Protein AF-A0A6P2ALC5-F1 (afdb_monomer_lite)

Structure (mmCIF, N/CA/C/O backbone):
data_AF-A0A6P2ALC5-F1
#
_entry.id   AF-A0A6P2ALC5-F1
#
loop_
_atom_site.group_PDB
_atom_site.id
_atom_site.type_symbol
_atom_site.label_atom_id
_atom_site.label_alt_id
_atom_site.label_comp_id
_atom_site.label_asym_id
_atom_site.label_entity_id
_atom_site.label_seq_id
_atom_site.pdbx_PDB_ins_code
_atom_site.Cartn_x
_atom_site.Cartn_y
_atom_site.Cartn_z
_atom_site.occupancy
_atom_site.B_iso_or_equiv
_atom_site.auth_seq_id
_atom_site.auth_comp_id
_atom_site.auth_asym_id
_atom_site.auth_atom_id
_atom_site.pdbx_PDB_model_num
ATOM 1 N N . MET A 1 1 ? 72.696 -1.770 -82.542 1.00 51.19 1 MET A N 1
ATOM 2 C CA . MET A 1 1 ? 72.385 -0.350 -82.810 1.00 51.19 1 MET A CA 1
ATOM 3 C C . MET A 1 1 ? 71.117 -0.004 -82.046 1.00 51.19 1 MET A C 1
ATOM 5 O O . MET A 1 1 ? 70.116 -0.665 -82.300 1.00 51.19 1 MET A O 1
ATOM 9 N N . PRO A 1 2 ? 71.153 0.909 -81.062 1.00 55.00 2 PRO A N 1
ATOM 10 C CA . PRO A 1 2 ? 69.942 1.340 -80.363 1.00 55.00 2 PRO A CA 1
ATOM 11 C C . PRO A 1 2 ? 69.068 2.229 -81.273 1.00 55.00 2 PRO A C 1
ATOM 13 O O . PRO A 1 2 ? 69.624 2.969 -82.090 1.00 55.00 2 PRO A O 1
ATOM 16 N N . PRO A 1 3 ? 67.725 2.159 -81.170 1.00 63.09 3 PRO A N 1
ATOM 17 C CA . PRO A 1 3 ? 66.828 3.007 -81.948 1.00 63.09 3 PRO A CA 1
ATOM 18 C C . PRO A 1 3 ? 66.930 4.468 -81.497 1.00 63.09 3 PRO A C 1
ATOM 20 O O . PRO A 1 3 ? 66.948 4.773 -80.305 1.00 63.09 3 PRO A O 1
ATOM 23 N N . ALA A 1 4 ? 67.012 5.363 -82.481 1.00 60.81 4 ALA A N 1
ATOM 24 C CA . ALA A 1 4 ? 67.095 6.801 -82.289 1.00 60.81 4 ALA A CA 1
ATOM 25 C C . ALA A 1 4 ? 65.851 7.332 -81.560 1.00 60.81 4 ALA A C 1
ATOM 27 O O . ALA A 1 4 ? 64.718 7.101 -81.984 1.00 60.81 4 ALA A O 1
ATOM 28 N N . HIS A 1 5 ? 66.076 8.066 -80.470 1.00 56.81 5 HIS A N 1
ATOM 29 C CA . HIS A 1 5 ? 65.026 8.811 -79.789 1.00 56.81 5 HIS A CA 1
ATOM 30 C C . HIS A 1 5 ? 64.563 9.980 -80.673 1.00 56.81 5 HIS A C 1
ATOM 32 O O . HIS A 1 5 ? 65.412 10.719 -81.182 1.00 56.81 5 HIS A O 1
ATOM 38 N N . PRO A 1 6 ? 63.247 10.189 -80.852 1.00 66.50 6 PRO A N 1
ATOM 39 C CA . PRO A 1 6 ? 62.751 11.378 -81.522 1.00 66.50 6 PRO A CA 1
ATOM 40 C C . PRO A 1 6 ? 63.066 12.614 -80.673 1.00 66.50 6 PRO A C 1
ATOM 42 O O . PRO A 1 6 ? 62.655 12.732 -79.518 1.00 66.50 6 PRO A O 1
ATOM 45 N N . VAL A 1 7 ? 63.812 13.538 -81.275 1.00 64.88 7 VAL A N 1
ATOM 46 C CA . VAL A 1 7 ? 64.032 14.893 -80.774 1.00 64.88 7 VAL A CA 1
ATOM 47 C C . VAL A 1 7 ? 62.696 15.628 -80.865 1.00 64.88 7 VAL A C 1
ATOM 49 O O . VAL A 1 7 ? 62.221 15.924 -81.961 1.00 64.88 7 VAL A O 1
ATOM 52 N N . TYR A 1 8 ? 62.064 15.896 -79.722 1.00 61.31 8 TYR A N 1
ATOM 53 C CA . TYR A 1 8 ? 60.880 16.748 -79.667 1.00 61.31 8 TYR A CA 1
ATOM 54 C C . TYR A 1 8 ? 61.294 18.185 -79.990 1.00 61.31 8 TYR A C 1
ATOM 56 O O . TYR A 1 8 ? 61.941 18.860 -79.189 1.00 61.31 8 TYR A O 1
ATOM 64 N N . ALA A 1 9 ? 60.935 18.631 -81.194 1.00 59.09 9 ALA A N 1
ATOM 65 C CA . ALA A 1 9 ? 61.040 20.018 -81.609 1.00 59.09 9 ALA A CA 1
ATOM 66 C C . ALA A 1 9 ? 60.139 20.873 -80.708 1.00 59.09 9 ALA A C 1
ATOM 68 O O . ALA A 1 9 ? 58.919 20.708 -80.674 1.00 59.09 9 ALA A O 1
ATOM 69 N N . GLY A 1 10 ? 60.772 21.750 -79.934 1.00 59.56 10 GLY A N 1
ATOM 70 C CA . GLY A 1 10 ? 60.088 22.705 -79.083 1.00 59.56 10 GLY A CA 1
ATOM 71 C C . GLY A 1 10 ? 59.274 23.712 -79.892 1.00 59.56 10 GLY A C 1
ATOM 72 O O . GLY A 1 10 ? 59.672 24.129 -80.977 1.00 59.56 10 GLY A O 1
ATOM 73 N N . GLY A 1 11 ? 58.165 24.147 -79.293 1.00 62.03 11 GLY A N 1
ATOM 74 C CA . GLY A 1 11 ? 57.556 25.430 -79.622 1.00 62.03 11 GLY A CA 1
ATOM 75 C C . GLY A 1 11 ? 56.213 25.359 -80.332 1.00 62.03 11 GLY A C 1
ATOM 76 O O . GLY A 1 11 ? 56.083 25.908 -81.415 1.00 62.03 11 GLY A O 1
ATOM 77 N N . MET A 1 12 ? 55.194 24.794 -79.682 1.00 61.59 12 MET A N 1
ATOM 78 C CA . MET A 1 12 ? 53.862 25.409 -79.685 1.00 61.59 12 MET A CA 1
ATOM 79 C C . MET A 1 12 ? 53.227 25.228 -78.299 1.00 61.59 12 MET A C 1
ATOM 81 O O . MET A 1 12 ? 53.226 24.104 -77.792 1.00 61.59 12 MET A O 1
ATOM 85 N N . PRO A 1 13 ? 52.707 26.291 -77.654 1.00 66.75 13 PRO A N 1
ATOM 86 C CA . PRO A 1 13 ? 51.846 26.127 -76.492 1.00 66.75 13 PRO A CA 1
ATOM 87 C C . PRO A 1 13 ? 50.593 25.380 -76.955 1.00 66.75 13 PRO A C 1
ATOM 89 O O . PRO A 1 13 ? 49.749 25.930 -77.661 1.00 66.75 13 PRO A O 1
ATOM 92 N N . GLY A 1 14 ? 50.513 24.093 -76.619 1.00 65.06 14 GLY A N 1
ATOM 93 C CA . GLY A 1 14 ? 49.300 23.314 -76.826 1.00 65.06 14 GLY A CA 1
ATOM 94 C C . GLY A 1 14 ? 48.126 23.975 -76.095 1.00 65.06 14 GLY A C 1
ATOM 95 O O . GLY A 1 14 ? 48.346 24.648 -75.082 1.00 65.06 14 GLY A O 1
ATOM 96 N N . PRO A 1 15 ? 46.888 23.821 -76.593 1.00 67.88 15 PRO A N 1
ATOM 97 C CA . PRO A 1 15 ? 45.712 24.344 -75.913 1.00 67.88 15 PRO A CA 1
ATOM 98 C C . PRO A 1 15 ? 45.728 23.871 -74.458 1.00 67.88 15 PRO A C 1
ATOM 100 O O . PRO A 1 15 ? 45.925 22.687 -74.183 1.00 67.88 15 PRO A O 1
ATOM 103 N N . ILE A 1 16 ? 45.572 24.815 -73.528 1.00 65.69 16 ILE A N 1
ATOM 104 C CA . ILE A 1 16 ? 45.446 24.525 -72.102 1.00 65.69 16 ILE A CA 1
ATOM 105 C C . ILE A 1 16 ? 44.143 23.740 -71.944 1.00 65.69 16 ILE A C 1
ATOM 107 O O . ILE A 1 16 ? 43.064 24.317 -71.827 1.00 65.69 16 ILE A O 1
ATOM 111 N N . TYR A 1 17 ? 44.226 22.413 -71.993 1.00 69.50 17 TYR A N 1
ATOM 112 C CA . TYR A 1 17 ? 43.132 21.559 -71.571 1.00 69.50 17 TYR A CA 1
ATOM 113 C C . TYR A 1 17 ? 43.007 21.761 -70.067 1.00 69.50 17 TYR A C 1
ATOM 115 O O . TYR A 1 17 ? 43.840 21.284 -69.294 1.00 69.50 17 TYR A O 1
ATOM 123 N N . ALA A 1 18 ? 41.999 22.525 -69.649 1.00 70.69 18 ALA A N 1
ATOM 124 C CA . ALA A 1 18 ? 41.601 22.554 -68.256 1.00 70.69 18 ALA A CA 1
ATOM 125 C C . ALA A 1 18 ? 41.270 21.109 -67.865 1.00 70.69 18 ALA A C 1
ATOM 127 O O . ALA A 1 18 ? 40.281 20.541 -68.331 1.00 70.69 18 ALA A O 1
ATOM 128 N N . VAL A 1 19 ? 42.140 20.489 -67.067 1.00 75.31 19 VAL A N 1
ATOM 129 C CA . VAL A 1 19 ? 41.864 19.192 -66.456 1.00 75.31 19 VAL A CA 1
ATOM 130 C C . VAL A 1 19 ? 40.645 19.414 -65.574 1.00 75.31 19 VAL A C 1
ATOM 132 O O . VAL A 1 19 ? 40.732 20.061 -64.531 1.00 75.31 19 VAL A O 1
ATOM 135 N N . ALA A 1 20 ? 39.483 18.957 -66.036 1.00 78.50 20 ALA A N 1
ATOM 136 C CA . ALA A 1 20 ? 38.266 18.991 -65.252 1.00 78.50 20 ALA A CA 1
ATOM 137 C C . ALA A 1 20 ? 38.458 18.021 -64.084 1.00 78.50 20 ALA A C 1
ATOM 139 O O . ALA A 1 20 ? 38.287 16.811 -64.229 1.00 78.50 20 ALA A O 1
ATOM 140 N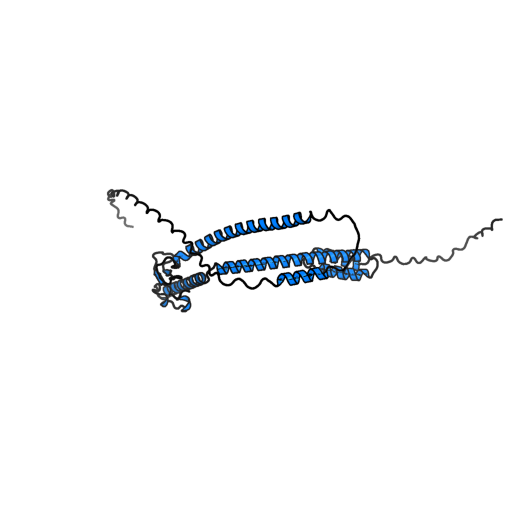 N . TYR A 1 21 ? 38.879 18.544 -62.934 1.00 82.00 21 TYR A N 1
ATOM 141 C CA . TYR A 1 21 ? 38.874 17.765 -61.709 1.00 82.00 21 TYR A CA 1
ATOM 142 C C . TYR A 1 21 ? 37.417 17.399 -61.413 1.00 82.00 21 TYR A C 1
ATOM 144 O O . TYR A 1 21 ? 36.569 18.300 -61.382 1.00 82.00 21 TYR A O 1
ATOM 152 N N . PRO A 1 22 ? 37.089 16.108 -61.224 1.00 82.88 22 PRO A N 1
ATOM 153 C CA . PRO A 1 22 ? 35.763 15.754 -60.756 1.00 82.88 22 PRO A CA 1
ATOM 154 C C . PRO A 1 22 ? 35.525 16.489 -59.430 1.00 82.88 22 PRO A C 1
ATOM 156 O O . PRO A 1 22 ? 36.447 16.564 -58.608 1.00 82.88 22 PRO A O 1
ATOM 159 N N . PRO A 1 23 ? 34.330 17.066 -59.217 1.00 83.56 23 PRO A N 1
ATOM 160 C CA . PRO A 1 23 ? 34.022 17.712 -57.953 1.00 83.56 23 PRO A CA 1
ATOM 161 C C . PRO A 1 23 ? 34.282 16.712 -56.815 1.00 83.56 23 PRO A C 1
ATOM 163 O O . PRO A 1 23 ? 33.953 15.529 -56.966 1.00 83.56 23 PRO A O 1
ATOM 166 N N . PRO A 1 24 ? 34.900 17.140 -55.700 1.00 84.50 24 PRO A N 1
ATOM 167 C CA . PRO A 1 24 ? 35.180 16.247 -54.585 1.00 84.50 24 PRO A CA 1
ATOM 168 C C . PRO A 1 24 ? 33.872 15.589 -54.142 1.00 84.50 24 PRO A C 1
ATOM 170 O O . PRO A 1 24 ? 32.870 16.274 -53.923 1.00 84.50 24 PRO A O 1
ATOM 173 N N . ALA A 1 25 ? 33.862 14.257 -54.057 1.00 80.44 25 ALA A N 1
ATOM 174 C CA . ALA A 1 25 ? 32.687 13.524 -53.607 1.00 80.44 25 ALA A CA 1
ATOM 175 C C . ALA A 1 25 ? 32.256 14.062 -52.235 1.00 80.44 25 ALA A C 1
ATOM 177 O O . ALA A 1 25 ? 33.096 14.241 -51.352 1.00 80.44 25 ALA A O 1
ATOM 178 N N . ALA A 1 26 ? 30.961 14.340 -52.067 1.00 73.81 26 ALA A N 1
ATOM 179 C CA . ALA A 1 26 ? 30.425 14.827 -50.803 1.00 73.81 26 ALA A CA 1
ATOM 180 C C . ALA A 1 26 ? 30.812 13.859 -49.677 1.00 73.81 26 ALA A C 1
ATOM 182 O O . ALA A 1 26 ? 30.475 12.676 -49.702 1.00 73.81 26 ALA A O 1
ATOM 183 N N . THR A 1 27 ? 31.564 14.358 -48.703 1.00 84.06 27 THR A N 1
ATOM 184 C CA . THR A 1 27 ? 32.255 13.519 -47.719 1.00 84.06 27 THR A CA 1
ATOM 185 C C . THR A 1 27 ? 31.378 13.151 -46.513 1.00 84.06 27 THR A C 1
ATOM 187 O O . THR A 1 27 ? 31.795 12.336 -45.696 1.00 84.06 27 THR A O 1
ATOM 190 N N . TRP A 1 28 ? 30.180 13.740 -46.369 1.00 88.19 28 TRP A N 1
ATOM 191 C CA . TRP A 1 28 ? 29.378 13.669 -45.137 1.00 88.19 28 TRP A CA 1
ATOM 192 C C . TRP A 1 28 ? 27.922 13.290 -45.422 1.00 88.19 28 TRP A C 1
ATOM 194 O O . TRP A 1 28 ? 27.252 13.901 -46.252 1.00 88.19 28 TRP A O 1
ATOM 204 N N . ASN A 1 29 ? 27.417 12.299 -44.683 1.00 90.06 29 ASN A N 1
ATOM 205 C CA . ASN A 1 29 ? 26.014 11.890 -44.698 1.00 90.06 29 ASN A CA 1
ATOM 206 C C . ASN A 1 29 ? 25.312 12.474 -43.462 1.00 90.06 29 ASN A C 1
ATOM 208 O O . ASN A 1 29 ? 25.369 11.895 -42.376 1.00 90.06 29 ASN A O 1
ATOM 212 N N . GLY A 1 30 ? 24.665 13.634 -43.619 1.00 93.50 30 GLY A N 1
ATOM 213 C CA . GLY A 1 30 ? 23.995 14.329 -42.511 1.00 93.50 30 GLY A CA 1
ATOM 214 C C . GLY A 1 30 ? 22.922 13.483 -41.815 1.00 93.50 30 GLY A C 1
ATOM 215 O O . GLY A 1 30 ? 22.767 13.569 -40.599 1.00 93.50 30 GLY A O 1
ATOM 216 N N . LEU A 1 31 ? 22.252 12.590 -42.556 1.00 92.81 31 LEU A N 1
ATOM 217 C CA . LEU A 1 31 ? 21.243 11.683 -42.003 1.00 92.81 31 LEU A CA 1
ATOM 218 C C . LEU A 1 31 ? 21.859 10.673 -41.021 1.00 92.81 31 LEU A C 1
ATOM 220 O O . LEU A 1 31 ? 21.266 10.380 -39.987 1.00 92.81 31 LEU A O 1
ATOM 224 N N . ALA A 1 32 ? 23.063 10.175 -41.323 1.00 91.25 32 ALA A N 1
ATOM 225 C CA . ALA A 1 32 ? 23.776 9.233 -40.463 1.00 91.25 32 ALA A CA 1
ATOM 226 C C . ALA A 1 32 ? 24.208 9.880 -39.139 1.00 91.25 32 ALA A C 1
ATOM 228 O O . ALA A 1 32 ? 24.082 9.265 -38.084 1.00 91.25 32 ALA A O 1
ATOM 229 N N . ILE A 1 33 ? 24.677 11.131 -39.187 1.00 93.69 33 ILE A N 1
ATOM 230 C CA . ILE A 1 33 ? 25.064 11.892 -37.989 1.00 93.69 33 ILE A CA 1
ATOM 231 C C . ILE A 1 33 ? 23.830 12.183 -37.131 1.00 93.69 33 ILE A C 1
ATOM 233 O O . ILE A 1 33 ? 23.861 11.980 -35.921 1.00 93.69 33 ILE A O 1
ATOM 237 N N . PHE A 1 34 ? 22.723 12.595 -37.753 1.00 95.19 34 PHE A N 1
ATOM 238 C CA . PHE A 1 34 ? 21.479 12.866 -37.037 1.00 95.19 34 PHE A CA 1
ATOM 239 C C . PHE A 1 34 ? 20.914 11.612 -36.355 1.00 95.19 34 PHE A C 1
ATOM 241 O O . PHE A 1 34 ? 20.579 11.658 -35.172 1.00 95.19 34 PHE A O 1
ATOM 248 N N . GLY A 1 35 ? 20.880 10.476 -37.062 1.00 90.31 35 GLY A N 1
ATOM 249 C CA . GLY A 1 35 ? 20.475 9.187 -36.491 1.00 90.31 35 GLY A CA 1
ATOM 250 C C . GLY A 1 35 ? 21.372 8.745 -35.330 1.00 90.31 35 GLY A C 1
ATOM 251 O O . GLY A 1 35 ? 20.869 8.282 -34.303 1.00 90.31 35 GLY A O 1
ATOM 252 N N . PHE A 1 36 ? 22.685 8.964 -35.440 1.00 93.62 36 PHE A N 1
ATOM 253 C CA . PHE A 1 36 ? 23.637 8.712 -34.358 1.00 93.62 36 PHE A CA 1
ATOM 254 C C . PHE A 1 36 ? 23.372 9.596 -33.127 1.00 93.62 36 PHE A C 1
ATOM 256 O O . PHE A 1 36 ? 23.234 9.072 -32.023 1.00 93.62 36 PHE A O 1
ATOM 263 N N . CYS A 1 37 ? 23.225 10.914 -33.305 1.00 95.00 37 CYS A N 1
ATOM 264 C CA . CYS A 1 37 ? 22.918 11.845 -32.215 1.00 95.00 37 CYS A CA 1
ATOM 265 C C . CYS A 1 37 ? 21.588 11.509 -31.525 1.00 95.00 37 CYS A C 1
ATOM 267 O O . CYS A 1 37 ? 21.527 11.500 -30.298 1.00 95.00 37 CYS A O 1
ATOM 269 N N . LEU A 1 38 ? 20.540 11.184 -32.290 1.00 92.19 38 LEU A N 1
ATOM 270 C CA . LEU A 1 38 ? 19.250 10.752 -31.743 1.00 92.19 38 LEU A CA 1
ATOM 271 C C . LEU A 1 38 ? 19.362 9.454 -30.945 1.00 92.19 38 LEU A C 1
ATOM 273 O O . LEU A 1 38 ? 18.771 9.348 -29.876 1.00 92.19 38 LEU A O 1
ATOM 277 N N . SER A 1 39 ? 20.142 8.488 -31.432 1.00 93.06 39 SER A N 1
ATOM 278 C CA . SER A 1 39 ? 20.373 7.227 -30.716 1.00 93.06 39 SER A CA 1
ATOM 279 C C . SER A 1 39 ? 21.114 7.461 -29.397 1.00 93.06 39 SER A C 1
ATOM 281 O O . SER A 1 39 ? 20.792 6.830 -28.394 1.00 93.06 39 SER A O 1
ATOM 283 N N . LEU A 1 40 ? 22.061 8.406 -29.380 1.00 92.75 40 LEU A N 1
ATOM 284 C CA . LEU A 1 40 ? 22.825 8.779 -28.191 1.00 92.75 40 LEU A CA 1
ATOM 285 C C . LEU A 1 40 ? 21.966 9.525 -27.170 1.00 92.75 40 LEU A C 1
ATOM 287 O O . LEU A 1 40 ? 21.962 9.165 -26.000 1.00 92.75 40 LEU A O 1
ATOM 291 N N . VAL A 1 41 ? 21.186 10.514 -27.605 1.00 93.94 41 VAL A N 1
ATOM 292 C CA . VAL A 1 41 ? 20.238 11.225 -26.734 1.00 93.94 41 VAL A CA 1
ATOM 293 C C . VAL A 1 41 ? 19.165 10.267 -26.211 1.00 93.94 41 VAL A C 1
ATOM 295 O O . VAL A 1 41 ? 18.852 10.266 -25.023 1.00 93.94 41 VAL A O 1
ATOM 298 N N . GLY A 1 42 ? 18.643 9.396 -27.073 1.00 89.44 42 GLY A N 1
ATOM 299 C CA . GLY A 1 42 ? 17.625 8.415 -26.715 1.00 89.44 42 GLY A CA 1
ATOM 300 C C . GLY A 1 42 ? 18.094 7.324 -25.757 1.00 89.44 42 GLY A C 1
ATOM 301 O O . GLY A 1 42 ? 17.253 6.696 -25.125 1.00 89.44 42 GLY A O 1
ATOM 302 N N . LEU A 1 43 ? 19.406 7.117 -25.610 1.00 91.25 43 LEU A N 1
ATOM 303 C CA . LEU A 1 43 ? 19.962 6.233 -24.586 1.00 91.25 43 LEU A CA 1
ATOM 304 C C . LEU A 1 43 ? 19.756 6.805 -23.172 1.00 91.25 43 LEU A C 1
ATOM 306 O O . LEU A 1 43 ? 19.480 6.045 -22.247 1.00 91.25 43 LEU A O 1
ATOM 310 N N . PHE A 1 44 ? 19.849 8.131 -23.015 1.00 92.38 44 PHE A N 1
ATOM 311 C CA . PHE A 1 44 ? 19.760 8.814 -21.718 1.00 92.38 44 PHE A CA 1
ATOM 312 C C . PHE A 1 44 ? 18.348 9.301 -21.359 1.00 92.38 44 PHE A C 1
ATOM 314 O O . PHE A 1 44 ? 18.083 9.575 -20.191 1.00 92.38 44 PHE A O 1
ATOM 321 N N . ILE A 1 45 ? 17.433 9.416 -22.329 1.00 92.06 45 ILE A N 1
ATOM 322 C CA . ILE A 1 45 ? 16.044 9.825 -22.068 1.00 92.06 45 ILE A CA 1
ATOM 323 C C . ILE A 1 45 ? 15.197 8.598 -21.689 1.00 92.06 45 ILE A C 1
ATOM 325 O O . ILE A 1 45 ? 15.163 7.631 -22.455 1.00 92.06 45 ILE A O 1
ATOM 329 N N . PRO A 1 46 ? 14.433 8.646 -20.578 1.00 80.00 46 PRO A N 1
ATOM 330 C CA . PRO A 1 46 ? 13.781 7.477 -19.991 1.00 80.00 46 PRO A CA 1
ATOM 331 C C . PRO A 1 46 ? 12.613 6.859 -20.760 1.00 80.00 46 PRO A C 1
ATOM 333 O O . PRO A 1 46 ? 11.955 5.941 -20.282 1.00 80.00 46 PRO A O 1
ATOM 336 N N . THR A 1 47 ? 12.339 7.346 -21.963 1.00 81.81 47 THR A N 1
ATOM 337 C CA . THR A 1 47 ? 11.208 6.886 -22.761 1.00 81.81 47 THR A CA 1
ATOM 338 C C . THR A 1 47 ? 11.582 5.768 -23.729 1.00 81.81 47 THR A C 1
ATOM 340 O O . THR A 1 47 ? 10.678 5.109 -24.230 1.00 81.81 47 THR A O 1
ATOM 343 N N . GLY A 1 48 ? 12.871 5.550 -24.041 1.00 84.50 48 GLY A N 1
ATOM 344 C CA . GLY A 1 48 ? 13.353 4.544 -25.009 1.00 84.50 48 GLY A CA 1
ATOM 345 C C . GLY A 1 48 ? 12.910 4.766 -26.472 1.00 84.50 48 GLY A C 1
ATOM 346 O O . GLY A 1 48 ? 13.596 4.357 -27.408 1.00 84.50 48 GLY A O 1
ATOM 347 N N . ILE A 1 49 ? 11.808 5.489 -26.694 1.00 92.00 49 ILE A N 1
ATOM 348 C CA . ILE A 1 49 ? 11.203 5.804 -27.994 1.00 92.00 49 ILE A CA 1
ATOM 349 C C . ILE A 1 49 ? 12.179 6.582 -28.882 1.00 92.00 49 ILE A C 1
ATOM 351 O O . ILE A 1 49 ? 12.289 6.314 -30.077 1.00 92.00 49 ILE A O 1
ATOM 355 N N . VAL A 1 50 ? 12.936 7.517 -28.303 1.00 91.75 50 VAL A N 1
ATOM 356 C CA . VAL A 1 50 ? 13.913 8.330 -29.046 1.00 91.75 50 VAL A CA 1
ATOM 357 C C . VAL A 1 50 ? 15.059 7.461 -29.583 1.00 91.75 50 VAL A C 1
ATOM 359 O O . VAL A 1 50 ? 15.517 7.677 -30.705 1.00 91.75 50 VAL A O 1
ATOM 362 N N . SER A 1 51 ? 15.469 6.429 -28.835 1.00 92.62 51 SER A N 1
ATOM 363 C CA . SER A 1 51 ? 16.478 5.456 -29.277 1.00 92.62 51 SER A CA 1
ATOM 364 C C . SER A 1 51 ? 15.977 4.639 -30.473 1.00 92.62 51 SER A C 1
ATOM 366 O O . SER A 1 51 ? 16.703 4.452 -31.448 1.00 92.62 51 SER A O 1
ATOM 368 N N . LEU A 1 52 ? 14.699 4.240 -30.454 1.00 91.56 52 LEU A N 1
ATOM 369 C CA . LEU A 1 52 ? 14.061 3.514 -31.553 1.00 91.56 52 LEU A CA 1
ATOM 370 C C . LEU A 1 52 ? 13.941 4.373 -32.824 1.00 91.56 52 LEU A C 1
ATOM 372 O O . LEU A 1 52 ? 14.217 3.892 -33.922 1.00 91.56 52 LEU A O 1
ATOM 376 N N . LEU A 1 53 ? 13.612 5.662 -32.690 1.00 93.56 53 LEU A N 1
ATOM 377 C CA . LEU A 1 53 ? 13.623 6.607 -33.815 1.00 93.56 53 LEU A CA 1
ATOM 378 C C . LEU A 1 53 ? 15.038 6.815 -34.378 1.00 93.56 53 LEU A C 1
ATOM 380 O O . LEU A 1 53 ? 15.223 6.806 -35.596 1.00 93.56 53 LEU A O 1
ATOM 384 N N . GLY A 1 54 ? 16.042 6.952 -33.506 1.00 91.19 54 GLY A N 1
ATOM 385 C CA . GLY A 1 54 ? 17.451 7.032 -33.899 1.00 91.19 54 GLY A CA 1
ATOM 386 C C . GLY A 1 54 ? 17.926 5.787 -34.656 1.00 91.19 54 GLY A C 1
ATOM 387 O O . GLY A 1 54 ? 18.594 5.914 -35.687 1.00 91.19 54 GLY A O 1
ATOM 388 N N . LEU A 1 55 ? 17.506 4.598 -34.211 1.00 93.38 55 LEU A N 1
ATOM 389 C CA . LEU A 1 55 ? 17.767 3.319 -34.876 1.00 93.38 55 LEU A CA 1
ATOM 390 C C . LEU A 1 55 ? 17.144 3.286 -36.273 1.00 93.38 55 LEU A C 1
ATOM 392 O O . LEU A 1 55 ? 17.845 2.981 -37.237 1.00 93.38 55 LEU A O 1
ATOM 396 N N . LEU A 1 56 ? 15.860 3.638 -36.404 1.00 95.25 56 LEU A N 1
ATOM 397 C CA . LEU A 1 56 ? 15.156 3.647 -37.691 1.00 95.25 56 LEU A CA 1
ATOM 398 C C . LEU A 1 56 ? 15.817 4.602 -38.695 1.00 95.25 56 LEU A C 1
ATOM 400 O O . LEU A 1 56 ? 16.060 4.226 -39.843 1.00 95.25 56 LEU A O 1
ATOM 404 N N . ILE A 1 57 ? 16.171 5.816 -38.263 1.00 93.75 57 ILE A N 1
ATOM 405 C CA . ILE A 1 57 ? 16.845 6.807 -39.118 1.00 93.75 57 ILE A CA 1
ATOM 406 C C . ILE A 1 57 ? 18.241 6.320 -39.521 1.00 93.75 57 ILE A C 1
ATOM 408 O O . ILE A 1 57 ? 18.629 6.444 -40.686 1.00 93.75 57 ILE A O 1
ATOM 412 N N . SER A 1 58 ? 18.985 5.721 -38.589 1.00 92.88 58 SER A N 1
ATOM 413 C CA . SER A 1 58 ? 20.307 5.152 -38.868 1.00 92.88 58 SER A CA 1
ATOM 414 C C . SER A 1 58 ? 20.225 3.974 -39.847 1.00 92.88 58 SER A C 1
ATOM 416 O O . SER A 1 58 ? 21.076 3.856 -40.728 1.00 92.88 58 SER A O 1
ATOM 418 N N . LEU A 1 59 ? 19.166 3.159 -39.770 1.00 94.69 59 LEU A N 1
ATOM 419 C CA . LEU A 1 59 ? 18.902 2.062 -40.705 1.00 94.69 59 LEU A CA 1
ATOM 420 C C . LEU A 1 59 ? 18.677 2.582 -42.133 1.00 94.69 59 LEU A C 1
ATOM 422 O O . LEU A 1 59 ? 19.263 2.062 -43.082 1.00 94.69 59 LEU A O 1
ATOM 426 N N . VAL A 1 60 ? 17.891 3.653 -42.291 1.00 95.25 60 VAL A N 1
ATOM 427 C CA . VAL A 1 60 ? 17.689 4.310 -43.595 1.00 95.25 60 VAL A CA 1
ATOM 428 C C . VAL A 1 60 ? 19.000 4.918 -44.104 1.00 95.25 60 VAL A C 1
ATOM 430 O O . VAL A 1 60 ? 19.311 4.819 -45.294 1.00 95.25 60 VAL A O 1
ATOM 433 N N . ALA A 1 61 ? 19.817 5.494 -43.218 1.00 93.56 61 ALA A N 1
ATOM 434 C CA . ALA A 1 61 ? 21.097 6.097 -43.579 1.00 93.56 61 ALA A CA 1
ATOM 435 C C . ALA A 1 61 ? 22.142 5.087 -44.095 1.00 93.56 61 ALA A C 1
ATOM 437 O O . ALA A 1 61 ? 23.014 5.487 -44.870 1.00 93.56 61 ALA A O 1
ATOM 438 N N . LEU A 1 62 ? 22.032 3.791 -43.762 1.00 93.44 62 LEU A N 1
ATOM 439 C CA . LEU A 1 62 ? 22.919 2.732 -44.282 1.00 93.44 62 LEU A CA 1
ATOM 440 C C . LEU A 1 62 ? 22.859 2.580 -45.808 1.00 93.44 62 LEU A C 1
ATOM 442 O O . LEU A 1 62 ? 23.804 2.069 -46.419 1.00 93.44 62 LEU A O 1
ATOM 446 N N . THR A 1 63 ? 21.781 3.053 -46.435 1.00 94.94 63 THR A N 1
ATOM 447 C CA . THR A 1 63 ? 21.611 3.005 -47.893 1.00 94.94 63 THR A CA 1
ATOM 448 C C . THR A 1 63 ? 22.578 3.925 -48.646 1.00 94.94 63 THR A C 1
ATOM 450 O O . THR A 1 63 ? 22.820 3.698 -49.831 1.00 94.94 63 THR A O 1
ATOM 453 N N . LYS A 1 64 ? 23.183 4.926 -47.982 1.00 90.56 64 LYS A N 1
ATOM 454 C CA . LYS A 1 64 ? 24.067 5.918 -48.616 1.00 90.56 64 LYS A CA 1
ATOM 455 C C . LYS A 1 64 ? 25.489 5.887 -48.029 1.00 90.56 64 LYS A C 1
ATOM 457 O O . LYS A 1 64 ? 25.645 5.942 -46.809 1.00 90.56 64 LYS A O 1
ATOM 462 N N . PRO A 1 65 ? 26.547 5.823 -48.859 1.00 90.19 65 PRO A N 1
ATOM 463 C CA . PRO A 1 65 ? 27.917 6.024 -48.390 1.00 90.19 65 PRO A CA 1
ATOM 464 C C . PRO A 1 65 ? 28.156 7.500 -48.004 1.00 90.19 65 PRO A C 1
ATOM 466 O O . PRO A 1 65 ? 27.562 8.377 -48.632 1.00 90.19 65 PRO A O 1
ATOM 469 N N . PRO A 1 66 ? 29.031 7.804 -47.021 1.00 88.56 66 PRO A N 1
ATOM 470 C CA . PRO A 1 66 ? 29.778 6.892 -46.139 1.00 88.56 66 PRO A CA 1
ATOM 471 C C . PRO A 1 66 ? 28.923 6.283 -45.005 1.00 88.56 66 PRO A C 1
ATOM 473 O O . PRO A 1 66 ? 28.054 6.942 -44.441 1.00 88.56 66 PRO A O 1
ATOM 476 N N . ARG A 1 67 ? 29.197 5.015 -44.645 1.00 91.12 67 ARG A N 1
ATOM 477 C CA . ARG A 1 67 ? 28.337 4.189 -43.761 1.00 91.12 67 ARG A CA 1
ATOM 478 C C . ARG A 1 67 ? 28.704 4.196 -42.271 1.00 91.12 67 ARG A C 1
ATOM 480 O O . ARG A 1 67 ? 27.911 3.725 -41.465 1.00 91.12 67 ARG A O 1
ATOM 487 N N . GLY A 1 68 ? 29.883 4.699 -41.896 1.00 92.50 68 GLY A N 1
ATOM 488 C CA . GLY A 1 68 ? 30.429 4.539 -40.538 1.00 92.50 68 GLY A CA 1
ATOM 489 C C . GLY A 1 68 ? 29.477 5.013 -39.435 1.00 92.50 68 GLY A C 1
ATOM 490 O O . GLY A 1 68 ? 29.079 4.224 -38.583 1.00 92.50 68 GLY A O 1
ATOM 491 N N . PHE A 1 69 ? 29.037 6.273 -39.501 1.00 91.81 69 PHE A N 1
ATOM 492 C CA . PHE A 1 69 ? 28.117 6.844 -38.508 1.00 91.81 69 PHE A CA 1
ATOM 493 C C . PHE A 1 69 ? 26.760 6.131 -38.448 1.00 91.81 69 PHE A C 1
ATOM 495 O O . PHE A 1 69 ? 26.197 5.990 -37.367 1.00 91.81 69 PHE A O 1
ATOM 502 N N . ALA A 1 70 ? 26.261 5.623 -39.579 1.00 92.56 70 ALA A N 1
ATOM 503 C CA . ALA A 1 70 ? 24.999 4.890 -39.619 1.00 92.56 70 ALA A CA 1
ATOM 504 C C . ALA A 1 70 ? 25.106 3.543 -38.880 1.00 92.56 70 ALA A C 1
ATOM 506 O O . ALA A 1 70 ? 24.200 3.180 -38.138 1.00 92.56 70 ALA A O 1
ATOM 507 N N . ILE A 1 71 ? 26.238 2.838 -39.008 1.00 93.88 71 ILE A N 1
ATOM 508 C CA . ILE A 1 71 ? 26.489 1.588 -38.271 1.00 93.88 71 ILE A CA 1
ATOM 509 C C . ILE A 1 71 ? 26.540 1.854 -36.759 1.00 93.88 71 ILE A C 1
ATOM 511 O O . ILE A 1 71 ? 25.890 1.141 -35.997 1.00 93.88 71 ILE A O 1
ATOM 515 N N . PHE A 1 72 ? 27.251 2.899 -36.320 1.00 95.44 72 PHE A N 1
ATOM 516 C CA . PHE A 1 72 ? 27.299 3.268 -34.899 1.00 95.44 72 PHE A CA 1
ATOM 517 C C . PHE A 1 72 ? 25.925 3.657 -34.349 1.00 95.44 72 PHE A C 1
ATOM 519 O O . PHE A 1 72 ? 25.578 3.230 -33.252 1.00 95.44 72 PHE A O 1
ATOM 526 N N . GLY A 1 73 ? 25.131 4.415 -35.113 1.00 91.00 73 GLY A N 1
ATOM 527 C CA . GLY A 1 73 ? 23.759 4.756 -34.735 1.00 91.00 73 GLY A CA 1
ATOM 528 C C . GLY A 1 73 ? 22.878 3.519 -34.546 1.00 91.00 73 GLY A C 1
ATOM 529 O O . GLY A 1 73 ? 22.188 3.413 -33.537 1.00 91.00 73 GLY A O 1
ATOM 530 N N . VAL A 1 74 ? 22.967 2.530 -35.444 1.00 95.88 74 VAL A N 1
ATOM 531 C CA . VAL A 1 74 ? 22.227 1.262 -35.303 1.00 95.88 74 VAL A CA 1
ATOM 532 C C . VAL A 1 74 ? 22.687 0.464 -34.080 1.00 95.88 74 VAL A C 1
ATOM 534 O O . VAL A 1 74 ? 21.842 -0.004 -33.321 1.00 95.88 74 VAL A O 1
ATOM 537 N N . LEU A 1 75 ? 23.999 0.320 -33.854 1.00 96.25 75 LEU A N 1
ATOM 538 C CA . LEU A 1 75 ? 24.528 -0.415 -32.696 1.00 96.25 75 LEU A CA 1
ATOM 539 C C . LEU A 1 75 ? 24.110 0.232 -31.372 1.00 96.25 75 LEU A C 1
ATOM 541 O O . LEU A 1 75 ? 23.667 -0.461 -30.458 1.00 96.25 75 LEU A O 1
ATOM 545 N N . LEU A 1 76 ? 24.224 1.559 -31.284 1.00 93.38 76 LEU A N 1
ATOM 546 C CA . LEU A 1 76 ? 23.865 2.313 -30.089 1.00 93.38 76 LEU A CA 1
ATOM 547 C C . LEU A 1 76 ? 22.351 2.296 -29.846 1.00 93.38 76 LEU A C 1
ATOM 549 O O . LEU A 1 76 ? 21.919 2.114 -28.711 1.00 93.38 76 LEU A O 1
ATOM 553 N N . GLY A 1 77 ? 21.551 2.425 -30.909 1.00 91.81 77 GLY A N 1
ATOM 554 C CA . GLY A 1 77 ? 20.098 2.295 -30.841 1.00 91.81 77 GLY A CA 1
ATOM 555 C C . GLY A 1 77 ? 19.667 0.903 -30.374 1.00 91.81 77 GLY A C 1
ATOM 556 O O . GLY A 1 77 ? 18.834 0.773 -29.481 1.00 91.81 77 GLY A O 1
ATOM 557 N N . LEU A 1 78 ? 20.281 -0.158 -30.907 1.00 94.81 78 LEU A N 1
ATOM 558 C CA . LEU A 1 78 ? 19.969 -1.530 -30.504 1.00 94.81 78 LEU A CA 1
ATOM 559 C C . LEU A 1 78 ? 20.327 -1.768 -29.031 1.00 94.81 78 LEU A C 1
ATOM 561 O O . LEU A 1 78 ? 19.502 -2.277 -28.275 1.00 94.81 78 LEU A O 1
ATOM 565 N N . LEU A 1 79 ? 21.520 -1.344 -28.603 1.00 94.69 79 LEU A N 1
ATOM 566 C CA . LEU A 1 79 ? 21.945 -1.451 -27.208 1.00 94.69 79 LEU A CA 1
ATOM 567 C C . LEU A 1 79 ? 21.011 -0.669 -26.273 1.00 94.69 79 LEU A C 1
ATOM 569 O O . LEU A 1 79 ? 20.618 -1.188 -25.231 1.00 94.69 79 LEU A O 1
ATOM 573 N N . GLY A 1 80 ? 20.615 0.545 -26.665 1.00 90.25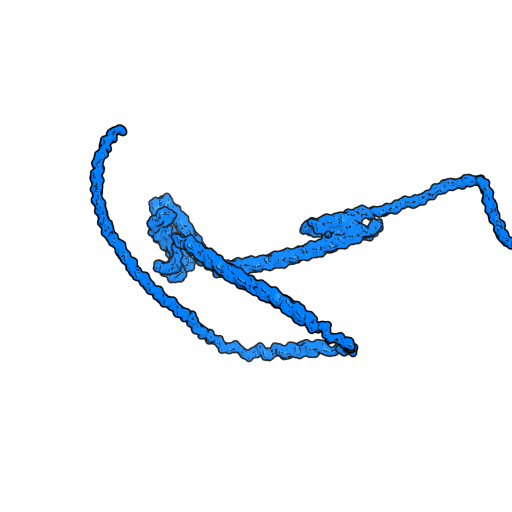 80 GLY A N 1
ATOM 574 C CA . GLY A 1 80 ? 19.690 1.376 -25.898 1.00 90.25 80 GLY A CA 1
ATOM 575 C C . GLY A 1 80 ? 18.302 0.758 -25.765 1.00 90.25 80 GLY A C 1
ATOM 576 O O . GLY A 1 80 ? 17.764 0.708 -24.661 1.00 90.25 80 GLY A O 1
ATOM 577 N N . THR A 1 81 ? 17.743 0.223 -26.853 1.00 90.88 81 THR A N 1
ATOM 578 C CA . THR A 1 81 ? 16.442 -0.468 -26.807 1.00 90.88 81 THR A CA 1
ATOM 579 C C . THR A 1 81 ? 16.481 -1.722 -25.932 1.00 90.88 81 THR A C 1
ATOM 581 O O . THR A 1 81 ? 15.571 -1.917 -25.128 1.00 90.88 81 THR A O 1
ATOM 584 N N . LEU A 1 82 ? 17.544 -2.534 -26.011 1.00 93.88 82 LEU A N 1
ATOM 585 C CA . LEU A 1 82 ? 17.698 -3.730 -25.177 1.00 93.88 82 LEU A CA 1
ATOM 586 C C . LEU A 1 82 ? 17.861 -3.376 -23.692 1.00 93.88 82 LEU A C 1
ATOM 588 O O . LEU A 1 82 ? 17.253 -4.013 -22.834 1.00 93.88 82 LEU A O 1
ATOM 592 N N . PHE A 1 83 ? 18.650 -2.341 -23.395 1.00 93.50 83 PHE A N 1
ATOM 593 C CA . PHE A 1 83 ? 18.848 -1.840 -22.037 1.00 93.50 83 PHE A CA 1
ATOM 594 C C . PHE A 1 83 ? 17.533 -1.350 -21.414 1.00 93.50 83 PHE A C 1
ATOM 596 O O . PHE A 1 83 ? 17.166 -1.790 -20.324 1.00 93.50 83 PHE A O 1
ATOM 603 N N . TRP A 1 84 ? 16.775 -0.512 -22.128 1.00 93.25 84 TRP A N 1
ATOM 604 C CA . TRP A 1 84 ? 15.467 -0.033 -21.666 1.00 93.25 84 TRP A CA 1
ATOM 605 C C . TRP A 1 84 ? 14.448 -1.158 -21.506 1.00 93.25 84 TRP A C 1
ATOM 607 O O . TRP A 1 84 ? 13.689 -1.169 -20.539 1.00 93.25 84 TRP A O 1
ATOM 617 N N . PHE A 1 85 ? 14.456 -2.136 -22.410 1.00 92.00 85 PHE A N 1
ATOM 618 C CA . PHE A 1 85 ? 13.589 -3.304 -22.309 1.00 92.00 85 PHE A CA 1
ATOM 619 C C . PHE A 1 85 ? 13.884 -4.137 -21.052 1.00 92.00 85 PHE A C 1
ATOM 621 O O . PHE A 1 85 ? 12.957 -4.525 -20.341 1.00 92.00 85 PHE A O 1
ATOM 628 N N . ALA A 1 86 ? 15.162 -4.350 -20.722 1.00 94.94 86 ALA A N 1
ATOM 629 C CA . ALA A 1 86 ? 15.561 -5.041 -19.496 1.00 94.94 86 ALA A CA 1
ATOM 630 C C . ALA A 1 86 ? 15.106 -4.291 -18.230 1.00 94.94 86 ALA A C 1
ATOM 632 O O . ALA A 1 86 ? 14.599 -4.917 -17.295 1.00 94.94 86 ALA A O 1
ATOM 633 N N . ILE A 1 87 ? 15.220 -2.957 -18.214 1.00 94.69 87 ILE A N 1
ATOM 634 C CA . ILE A 1 87 ? 14.700 -2.125 -17.118 1.00 94.69 87 ILE A CA 1
ATOM 635 C C . ILE A 1 87 ? 13.181 -2.274 -17.008 1.00 94.69 87 ILE A C 1
ATOM 637 O O . ILE A 1 87 ? 12.678 -2.501 -15.911 1.00 94.69 87 ILE A O 1
ATOM 641 N N . MET A 1 88 ? 12.449 -2.200 -18.123 1.00 94.31 88 MET A N 1
ATOM 642 C CA . MET A 1 88 ? 10.987 -2.324 -18.128 1.00 94.31 88 MET A CA 1
ATOM 643 C C . MET A 1 88 ? 10.515 -3.680 -17.599 1.00 94.31 88 MET A C 1
ATOM 645 O O . MET A 1 88 ? 9.613 -3.723 -16.767 1.00 94.31 88 MET A O 1
ATOM 649 N N . ILE A 1 89 ? 11.151 -4.782 -18.013 1.00 96.00 89 ILE A N 1
ATOM 650 C CA . ILE A 1 89 ? 10.857 -6.115 -17.465 1.00 96.00 89 ILE A CA 1
ATOM 651 C C . ILE A 1 89 ? 11.146 -6.158 -15.964 1.00 96.00 89 ILE A C 1
ATOM 653 O O . ILE A 1 89 ? 10.336 -6.679 -15.203 1.00 96.00 89 ILE A O 1
ATOM 657 N N . THR A 1 90 ? 12.274 -5.596 -15.527 1.00 96.25 90 THR A N 1
ATOM 658 C CA . THR A 1 90 ? 12.643 -5.576 -14.105 1.00 96.25 90 THR A CA 1
ATOM 659 C C . THR A 1 90 ? 11.619 -4.798 -13.279 1.00 96.25 90 THR A C 1
ATOM 661 O O . THR A 1 90 ? 11.158 -5.297 -12.257 1.00 96.25 90 THR A O 1
ATOM 664 N N . LEU A 1 91 ? 11.204 -3.613 -13.737 1.00 95.75 91 LEU A N 1
ATOM 665 C CA . LEU A 1 91 ? 10.169 -2.817 -13.074 1.00 95.75 91 LEU A CA 1
ATOM 666 C C . LEU A 1 91 ? 8.814 -3.528 -13.065 1.00 95.75 91 LEU A C 1
ATOM 668 O O . LEU A 1 91 ? 8.124 -3.483 -12.053 1.00 95.75 91 LEU A O 1
ATOM 672 N N . LEU A 1 92 ? 8.448 -4.214 -14.151 1.00 96.50 92 LEU A N 1
ATOM 673 C CA . LEU A 1 92 ? 7.209 -4.987 -14.224 1.00 96.50 92 LEU A CA 1
ATOM 674 C C . LEU A 1 92 ? 7.209 -6.142 -13.217 1.00 96.50 92 LEU A C 1
ATOM 676 O O . LEU A 1 92 ? 6.251 -6.296 -12.467 1.00 96.50 92 LEU A O 1
ATOM 680 N N . VAL A 1 93 ? 8.283 -6.936 -13.178 1.00 96.88 93 VAL A N 1
ATOM 681 C CA . VAL A 1 93 ? 8.408 -8.077 -12.258 1.00 96.88 93 VAL A CA 1
ATOM 682 C C . VAL A 1 93 ? 8.420 -7.597 -10.808 1.00 96.88 93 VAL A C 1
ATOM 684 O O . VAL A 1 93 ? 7.647 -8.103 -9.998 1.00 96.88 93 VAL A O 1
ATOM 687 N N . THR A 1 94 ? 9.232 -6.590 -10.480 1.00 94.56 94 THR A N 1
ATOM 688 C CA . THR A 1 94 ? 9.277 -6.016 -9.126 1.00 94.56 94 THR A CA 1
ATOM 689 C C . THR A 1 94 ? 7.942 -5.382 -8.742 1.00 94.56 94 THR A C 1
ATOM 691 O O . THR A 1 94 ? 7.476 -5.576 -7.623 1.00 94.56 94 THR A O 1
ATOM 694 N N . GLY A 1 95 ? 7.284 -4.682 -9.669 1.00 95.12 95 GLY A N 1
ATOM 695 C CA . GLY A 1 95 ? 5.958 -4.103 -9.458 1.00 95.12 95 GLY A CA 1
ATOM 696 C C . GLY A 1 95 ? 4.889 -5.165 -9.202 1.00 95.12 95 GLY A C 1
ATOM 697 O O . GLY A 1 95 ? 4.104 -5.022 -8.270 1.00 95.12 95 GLY A O 1
ATOM 698 N N . MET A 1 96 ? 4.890 -6.266 -9.961 1.00 97.25 96 MET A N 1
ATOM 699 C CA . MET A 1 96 ? 3.983 -7.394 -9.727 1.00 97.25 96 MET A CA 1
ATOM 700 C C . MET A 1 96 ? 4.247 -8.078 -8.384 1.00 97.25 96 MET A C 1
ATOM 702 O O . MET A 1 96 ? 3.298 -8.360 -7.659 1.00 97.25 96 MET A O 1
ATOM 706 N N . LEU A 1 97 ? 5.512 -8.321 -8.026 1.00 96.06 97 LEU A N 1
ATOM 707 C CA . LEU A 1 97 ? 5.864 -8.897 -6.724 1.00 96.06 97 LEU A CA 1
ATOM 708 C C . LEU A 1 97 ? 5.433 -7.982 -5.571 1.00 96.06 97 LEU A C 1
ATOM 710 O O . LEU A 1 97 ? 4.864 -8.467 -4.596 1.00 96.06 97 LEU A O 1
ATOM 714 N N . GLY A 1 98 ? 5.632 -6.669 -5.711 1.00 93.44 98 GLY A N 1
ATOM 715 C CA . GLY A 1 98 ? 5.159 -5.673 -4.750 1.00 93.44 98 GLY A CA 1
ATOM 716 C C . GLY A 1 98 ? 3.635 -5.657 -4.623 1.00 93.44 98 GLY A C 1
ATOM 717 O O . GLY A 1 98 ? 3.117 -5.655 -3.510 1.00 93.44 98 GLY A O 1
ATOM 718 N N . ALA A 1 99 ? 2.908 -5.724 -5.741 1.00 94.88 99 ALA A N 1
ATOM 719 C CA . ALA A 1 99 ? 1.448 -5.786 -5.737 1.00 94.88 99 ALA A CA 1
ATOM 720 C C . ALA A 1 99 ? 0.924 -7.069 -5.070 1.00 94.88 99 ALA A C 1
ATOM 722 O O . ALA A 1 99 ? -0.004 -7.005 -4.269 1.00 94.88 99 ALA A O 1
ATOM 723 N N . ILE A 1 100 ? 1.536 -8.226 -5.344 1.00 96.62 100 ILE A N 1
ATOM 724 C CA . ILE A 1 100 ? 1.171 -9.497 -4.700 1.00 96.62 100 ILE A CA 1
ATOM 725 C C . ILE A 1 100 ? 1.438 -9.431 -3.193 1.00 96.62 100 ILE A C 1
ATOM 727 O O . ILE A 1 100 ? 0.567 -9.792 -2.405 1.00 96.62 100 ILE A O 1
ATOM 731 N N . ALA A 1 101 ? 2.611 -8.939 -2.783 1.00 92.69 101 ALA A N 1
ATOM 732 C CA . ALA A 1 101 ? 2.944 -8.775 -1.371 1.00 92.69 101 ALA A CA 1
ATOM 733 C C . ALA A 1 101 ? 1.957 -7.831 -0.664 1.00 92.69 101 ALA A C 1
ATOM 735 O O . ALA A 1 101 ? 1.492 -8.142 0.431 1.00 92.69 101 ALA A O 1
ATOM 736 N N . PHE A 1 102 ? 1.580 -6.727 -1.314 1.00 92.94 102 PHE A N 1
ATOM 737 C CA . PHE A 1 102 ? 0.579 -5.792 -0.805 1.00 92.94 102 PHE A CA 1
ATOM 738 C C . PHE A 1 102 ? -0.800 -6.445 -0.644 1.00 92.94 102 PHE A C 1
ATOM 740 O O . PHE A 1 102 ? -1.434 -6.276 0.393 1.00 92.94 102 PHE A O 1
ATOM 747 N N . LEU A 1 103 ? -1.252 -7.232 -1.626 1.00 95.06 103 LEU A N 1
ATOM 748 C CA . LEU A 1 103 ? -2.528 -7.949 -1.542 1.00 95.06 103 LEU A CA 1
ATOM 749 C C . LEU A 1 103 ? -2.542 -8.978 -0.408 1.00 95.06 103 LEU A C 1
ATOM 751 O O . LEU A 1 103 ? -3.536 -9.079 0.306 1.00 95.06 103 LEU A O 1
ATOM 755 N N . ILE A 1 104 ? -1.443 -9.712 -0.209 1.00 93.50 104 ILE A N 1
ATOM 756 C CA . ILE A 1 104 ? -1.311 -10.652 0.912 1.00 93.50 104 ILE A CA 1
ATOM 757 C C . ILE A 1 104 ? -1.343 -9.894 2.241 1.00 93.50 104 ILE A C 1
ATOM 759 O O . ILE A 1 104 ? -2.079 -10.289 3.138 1.00 93.50 104 ILE A O 1
ATOM 763 N N . ALA A 1 105 ? -0.594 -8.795 2.364 1.00 86.19 105 ALA A N 1
ATOM 764 C CA . ALA A 1 105 ? -0.587 -7.978 3.574 1.00 86.19 105 ALA A CA 1
ATOM 765 C C . ALA A 1 105 ? -1.982 -7.420 3.895 1.00 86.19 105 ALA A C 1
ATOM 767 O O . ALA A 1 105 ? -2.414 -7.491 5.040 1.00 86.19 105 ALA A O 1
ATOM 768 N N . MET A 1 106 ? -2.713 -6.941 2.884 1.00 90.38 106 MET A N 1
ATOM 769 C CA . MET A 1 106 ? -4.106 -6.508 3.023 1.00 90.38 106 MET A CA 1
ATOM 770 C C . MET A 1 106 ? -5.023 -7.650 3.458 1.00 90.38 106 MET A C 1
ATOM 772 O O . MET A 1 106 ? -5.798 -7.475 4.389 1.00 90.38 106 MET A O 1
ATOM 776 N N . ALA A 1 107 ? -4.926 -8.830 2.843 1.00 88.25 107 ALA A N 1
ATOM 777 C CA . ALA A 1 107 ? -5.741 -9.979 3.233 1.00 88.25 107 ALA A CA 1
ATOM 778 C C . ALA A 1 107 ? -5.470 -10.404 4.684 1.00 88.25 107 ALA A C 1
ATOM 780 O O . ALA A 1 107 ? -6.401 -10.650 5.442 1.00 88.25 107 ALA A O 1
ATOM 781 N N . VAL A 1 108 ? -4.197 -10.441 5.087 1.00 85.19 108 VAL A N 1
ATOM 782 C CA . VAL A 1 108 ? -3.793 -10.736 6.465 1.00 85.19 108 VAL A CA 1
ATOM 783 C C . VAL A 1 108 ? -4.341 -9.677 7.421 1.00 85.19 108 VAL A C 1
ATOM 785 O O . VAL A 1 108 ? -4.921 -10.029 8.442 1.00 85.19 108 VAL A O 1
ATOM 788 N N . PHE A 1 109 ? -4.219 -8.397 7.071 1.00 83.56 109 PHE A N 1
ATOM 789 C CA . PHE A 1 109 ? -4.784 -7.298 7.848 1.00 83.56 109 PHE A CA 1
ATOM 790 C C . PHE A 1 109 ? -6.300 -7.449 8.024 1.00 83.56 109 PHE A C 1
ATOM 792 O O . PHE A 1 109 ? -6.780 -7.376 9.146 1.00 83.56 109 PHE A O 1
ATOM 799 N N . PHE A 1 110 ? -7.040 -7.766 6.959 1.00 83.69 110 PHE A N 1
ATOM 800 C CA . PHE A 1 110 ? -8.485 -8.014 7.025 1.00 83.69 110 PHE A CA 1
ATOM 801 C C . PHE A 1 110 ? -8.873 -9.232 7.871 1.00 83.69 110 PHE A C 1
ATOM 803 O O . PHE A 1 110 ? -9.937 -9.230 8.471 1.00 83.69 110 PHE A O 1
ATOM 810 N N . VAL A 1 111 ? -8.041 -10.275 7.929 1.00 80.81 111 VAL A N 1
ATOM 811 C CA . VAL A 1 111 ? -8.297 -11.434 8.804 1.00 80.81 111 VAL A CA 1
ATOM 812 C C . VAL A 1 111 ? -8.075 -11.081 10.278 1.00 80.81 111 VAL A C 1
ATOM 814 O O . VAL A 1 111 ? -8.708 -11.671 11.149 1.00 80.81 111 VAL A O 1
ATOM 817 N N . PHE A 1 112 ? -7.175 -10.139 10.571 1.00 77.56 112 PHE A N 1
ATOM 818 C CA . PHE A 1 112 ? -6.880 -9.719 11.942 1.00 77.56 112 PHE A CA 1
ATOM 819 C C . PHE A 1 112 ? -7.771 -8.586 12.442 1.00 77.56 112 PHE A C 1
ATOM 821 O O . PHE A 1 112 ? -8.058 -8.530 13.635 1.00 77.56 112 PHE A O 1
ATOM 828 N N . VAL A 1 113 ? -8.210 -7.698 11.557 1.00 83.12 113 VAL A N 1
ATOM 829 C CA . VAL A 1 113 ? -9.193 -6.673 11.887 1.00 83.12 113 VAL A CA 1
ATOM 830 C C . VAL A 1 113 ? -10.566 -7.315 11.793 1.00 83.12 113 VAL A C 1
ATOM 832 O O . VAL A 1 113 ? -11.121 -7.452 10.706 1.00 83.12 113 VAL A O 1
ATOM 835 N N . GLN A 1 114 ? -11.088 -7.740 12.940 1.00 81.81 114 GLN A N 1
ATOM 836 C CA . GLN A 1 114 ? -12.451 -8.246 13.057 1.00 81.81 114 GLN A CA 1
ATOM 837 C C . GLN A 1 114 ? -13.420 -7.164 12.543 1.00 81.81 114 GLN A C 1
ATOM 839 O O . GLN A 1 114 ? -13.448 -6.062 13.106 1.00 81.81 114 GLN A O 1
ATOM 844 N N . PRO A 1 115 ? -14.161 -7.403 11.441 1.00 85.75 115 PRO A N 1
ATOM 845 C CA . PRO A 1 115 ? -15.085 -6.411 10.891 1.00 85.75 115 PRO A CA 1
ATOM 846 C C . PRO A 1 115 ? -16.160 -5.998 11.905 1.00 85.75 115 PRO A C 1
ATOM 848 O O . PRO A 1 115 ? -16.671 -4.883 11.832 1.00 85.75 115 PRO A O 1
ATOM 851 N N . GLU A 1 116 ? -16.450 -6.863 12.877 1.00 89.94 116 GLU A N 1
ATOM 852 C CA . GLU A 1 116 ? -17.376 -6.623 13.976 1.00 89.94 116 GLU A CA 1
ATOM 853 C C . GLU A 1 116 ? -16.901 -5.461 14.863 1.00 89.94 116 GLU A C 1
ATOM 855 O O . GLU A 1 116 ? -17.672 -4.546 15.131 1.00 89.94 116 GLU A O 1
ATOM 860 N N . THR A 1 117 ? -15.617 -5.407 15.239 1.00 86.62 117 THR A N 1
ATOM 861 C CA . THR A 1 117 ? -15.078 -4.320 16.082 1.00 86.62 117 THR A CA 1
ATOM 862 C C . THR A 1 117 ? -15.148 -2.960 15.382 1.00 86.62 117 THR A C 1
ATOM 864 O O . THR A 1 117 ? -15.409 -1.934 16.018 1.00 86.62 117 THR A O 1
ATOM 867 N N . LEU A 1 118 ? -14.935 -2.937 14.060 1.00 88.88 118 LEU A N 1
ATOM 868 C CA . LEU A 1 118 ? -15.079 -1.719 13.259 1.00 88.88 118 LEU A CA 1
ATOM 869 C C . LEU A 1 118 ? -16.534 -1.252 13.191 1.00 88.88 118 LEU A C 1
ATOM 871 O O . LEU A 1 118 ? -16.780 -0.053 13.319 1.00 88.88 118 LEU A O 1
ATOM 875 N N . ALA A 1 119 ? -17.478 -2.180 13.006 1.00 92.06 119 ALA A N 1
ATOM 876 C CA . ALA A 1 119 ? -18.903 -1.867 13.021 1.00 92.06 119 ALA A CA 1
ATOM 877 C C . ALA A 1 119 ? -19.312 -1.281 14.379 1.00 92.06 119 ALA A C 1
ATOM 879 O O . ALA A 1 119 ? -19.823 -0.166 14.420 1.00 92.06 119 ALA A O 1
ATOM 880 N N . VAL A 1 120 ? -18.933 -1.940 15.483 1.00 94.69 120 VAL A N 1
ATOM 881 C CA . VAL A 1 120 ? -19.224 -1.463 16.845 1.00 94.69 120 VAL A CA 1
ATOM 882 C C . VAL A 1 120 ? -18.694 -0.056 17.081 1.00 94.69 120 VAL A C 1
ATOM 884 O O . VAL A 1 120 ? -19.423 0.809 17.556 1.00 94.69 120 VAL A O 1
ATOM 887 N N . THR A 1 121 ? -17.434 0.195 16.720 1.00 92.81 121 THR A N 1
ATOM 888 C CA . THR A 1 121 ? -16.809 1.510 16.921 1.00 92.81 121 THR A CA 1
ATOM 889 C C . THR A 1 121 ? -17.512 2.590 16.094 1.00 92.81 121 THR A C 1
ATOM 891 O O . THR A 1 121 ? -17.737 3.699 16.577 1.00 92.81 121 THR A O 1
ATOM 894 N N . SER A 1 122 ? -17.879 2.274 14.849 1.00 94.88 122 SER A N 1
ATOM 895 C CA . SER A 1 122 ? -18.623 3.189 13.979 1.00 94.88 122 SER A CA 1
ATOM 896 C C . SER A 1 122 ? -20.007 3.514 14.547 1.00 94.88 122 SER A C 1
ATOM 898 O O . SER A 1 122 ? -20.412 4.677 14.544 1.00 94.88 122 SER A O 1
ATOM 900 N N . ASP A 1 123 ? -20.725 2.509 15.042 1.00 96.38 123 ASP A N 1
ATOM 901 C CA . ASP A 1 123 ? -22.069 2.671 15.596 1.00 96.38 123 ASP A CA 1
ATOM 902 C C . ASP A 1 123 ? -22.037 3.474 16.899 1.00 96.38 123 ASP A C 1
ATOM 904 O O . ASP A 1 123 ? -22.785 4.440 17.038 1.00 96.38 123 ASP A O 1
ATOM 908 N N . MET A 1 124 ? -21.089 3.185 17.795 1.00 96.25 124 MET A N 1
ATOM 909 C CA . MET A 1 124 ? -20.873 3.968 19.016 1.00 96.25 124 MET A CA 1
ATOM 910 C C . MET A 1 124 ? -20.576 5.443 18.726 1.00 96.25 124 MET A C 1
ATOM 912 O O . MET A 1 124 ? -21.105 6.318 19.407 1.00 96.25 124 MET A O 1
ATOM 916 N N . MET A 1 125 ? -19.783 5.746 17.693 1.00 94.62 125 MET A N 1
ATOM 917 C CA . MET A 1 125 ? -19.528 7.132 17.287 1.00 94.62 125 MET A CA 1
ATOM 918 C C . MET A 1 125 ? -20.793 7.828 16.770 1.00 94.62 125 MET A C 1
ATOM 920 O O . MET A 1 125 ? -21.027 8.992 17.094 1.00 94.62 125 MET A O 1
ATOM 924 N N . ASN A 1 126 ? -21.631 7.130 15.998 1.00 95.88 126 ASN A N 1
ATOM 925 C CA . ASN A 1 126 ? -22.903 7.679 15.526 1.00 95.88 126 ASN A CA 1
ATOM 926 C C . ASN A 1 126 ? -23.880 7.924 16.683 1.00 95.88 126 ASN A C 1
ATOM 928 O O . ASN A 1 126 ? -24.515 8.979 16.728 1.00 95.88 126 ASN A O 1
ATOM 932 N N . ILE A 1 127 ? -23.955 6.993 17.639 1.00 96.88 127 ILE A N 1
ATOM 933 C CA . ILE A 1 127 ? -24.742 7.143 18.867 1.00 96.88 127 ILE A CA 1
ATOM 934 C C . ILE A 1 127 ? -24.242 8.344 19.670 1.00 96.88 127 ILE A C 1
ATOM 936 O O . ILE A 1 127 ? -25.050 9.176 20.063 1.00 96.88 127 ILE A O 1
ATOM 940 N N . LEU A 1 128 ? -22.929 8.500 19.858 1.00 95.50 128 LEU A N 1
ATOM 941 C CA . LEU A 1 128 ? -22.355 9.635 20.587 1.00 95.50 128 LEU A CA 1
ATOM 942 C C . LEU A 1 128 ? -22.731 10.981 19.947 1.00 95.50 128 LEU A C 1
ATOM 944 O O . LEU A 1 128 ? -23.154 11.907 20.641 1.00 95.50 128 LEU A O 1
ATOM 948 N N . ILE A 1 129 ? -22.608 11.085 18.619 1.00 95.75 129 ILE A N 1
ATOM 949 C CA . ILE A 1 129 ? -22.977 12.295 17.870 1.00 95.75 129 ILE A CA 1
ATOM 950 C C . ILE A 1 129 ? -24.476 12.587 18.028 1.00 95.75 129 ILE A C 1
ATOM 952 O O . ILE A 1 129 ? -24.851 13.730 18.301 1.00 95.75 129 ILE A O 1
ATOM 956 N N . ALA A 1 130 ? -25.330 11.568 17.898 1.00 97.50 130 ALA A N 1
ATOM 957 C CA . ALA A 1 130 ? -26.774 11.713 18.053 1.00 97.50 130 ALA A CA 1
ATOM 958 C C . ALA A 1 130 ? -27.176 12.082 19.490 1.00 97.50 130 ALA A C 1
ATOM 960 O O . ALA A 1 130 ? -28.062 12.914 19.679 1.00 97.50 130 ALA A O 1
ATOM 961 N N . SER A 1 131 ? -26.494 11.540 20.501 1.00 96.94 131 SER A N 1
ATOM 962 C CA . SER A 1 131 ? -26.689 11.894 21.911 1.00 96.94 131 SER A CA 1
ATOM 963 C C . SER A 1 131 ? -26.346 13.355 22.189 1.00 96.94 131 SER A C 1
ATOM 965 O O . SER A 1 131 ? -27.124 14.050 22.843 1.00 96.94 131 SER A O 1
ATOM 967 N N . ALA A 1 132 ? -25.240 13.859 21.632 1.00 95.44 132 ALA A N 1
ATOM 968 C CA . ALA A 1 132 ? -24.874 15.272 21.745 1.00 95.44 132 ALA A CA 1
ATOM 969 C C . ALA A 1 132 ? -25.900 16.193 21.053 1.00 95.44 132 ALA A C 1
ATOM 971 O O . ALA A 1 132 ? -26.219 17.282 21.542 1.00 95.44 132 ALA A O 1
ATOM 972 N N . GLU A 1 133 ? -26.457 15.766 19.916 1.00 97.06 133 GLU A N 1
ATOM 973 C CA . GLU A 1 133 ? -27.535 16.500 19.247 1.00 97.06 133 GLU A CA 1
ATOM 974 C C . GLU A 1 133 ? -28.845 16.469 20.050 1.00 97.06 133 GLU A C 1
ATOM 976 O O . GLU A 1 133 ? -29.511 17.503 20.181 1.00 97.06 133 GLU A O 1
ATOM 981 N N . HIS A 1 134 ? -29.189 15.321 20.639 1.00 97.62 134 HIS A N 1
ATOM 982 C CA . HIS A 1 134 ? -30.353 15.164 21.507 1.00 97.62 134 HIS A CA 1
ATOM 983 C C . HIS A 1 134 ? -30.272 16.091 22.725 1.00 97.62 134 HIS A C 1
ATOM 985 O O . HIS A 1 134 ? -31.228 16.817 23.008 1.00 97.62 134 HIS A O 1
ATOM 991 N N . GLU A 1 135 ? -29.121 16.132 23.401 1.00 97.19 135 GLU A N 1
ATOM 992 C CA . GLU A 1 135 ? -28.880 17.028 24.534 1.00 97.19 135 GLU A CA 1
ATOM 993 C C . GLU A 1 135 ? -29.046 18.493 24.132 1.00 97.19 135 GLU A C 1
ATOM 995 O O . GLU A 1 135 ? -29.740 19.258 24.802 1.00 97.19 135 GLU A O 1
ATOM 1000 N N . LYS A 1 136 ? -28.498 18.891 22.982 1.00 97.12 136 LYS A N 1
ATOM 1001 C CA . LYS A 1 136 ? -28.658 20.255 22.471 1.00 97.12 136 LYS A CA 1
ATOM 1002 C C . LYS A 1 136 ? -30.123 20.617 22.189 1.00 97.12 136 LYS A C 1
ATOM 1004 O O . LYS A 1 136 ? -30.498 21.782 22.334 1.00 97.12 136 LYS A O 1
ATOM 1009 N N . LYS A 1 137 ? -30.939 19.653 21.752 1.00 97.81 137 LYS A N 1
ATOM 1010 C CA . LYS A 1 137 ? -32.352 19.852 21.381 1.00 97.81 137 LYS A CA 1
ATOM 1011 C C . LYS A 1 137 ? -33.285 19.852 22.594 1.00 97.81 137 LYS A C 1
ATOM 1013 O O . LYS A 1 137 ? -34.188 20.685 22.650 1.00 97.81 137 LYS A O 1
ATOM 1018 N N . HIS A 1 138 ? -33.073 18.947 23.547 1.00 97.81 138 HIS A N 1
ATOM 1019 C CA . HIS A 1 138 ? -33.979 18.723 24.681 1.00 97.81 138 HIS A CA 1
ATOM 1020 C C . HIS A 1 138 ? -33.440 19.246 26.021 1.00 97.81 138 HIS A C 1
ATOM 1022 O O . HIS A 1 138 ? -34.206 19.394 26.970 1.00 97.81 138 HIS A O 1
ATOM 1028 N N . GLY A 1 139 ? -32.152 19.583 26.097 1.00 97.44 139 GLY A N 1
ATOM 1029 C CA . GLY A 1 139 ? -31.481 20.049 27.312 1.00 97.44 139 GLY A CA 1
ATOM 1030 C C . GLY A 1 139 ? -31.104 18.934 28.290 1.00 97.44 139 GLY A C 1
ATOM 1031 O O . GLY A 1 139 ? -30.658 19.236 29.394 1.00 97.44 139 GLY A O 1
ATOM 1032 N N . THR A 1 140 ? -31.304 17.670 27.914 1.00 97.25 140 THR A N 1
ATOM 1033 C CA . THR A 1 140 ? -30.987 16.490 28.727 1.00 97.25 140 THR A CA 1
ATOM 1034 C C . THR A 1 140 ? -30.390 15.389 27.855 1.00 97.25 140 THR A C 1
ATOM 1036 O O . THR A 1 140 ? -30.772 15.231 26.689 1.00 97.25 140 THR A O 1
ATOM 1039 N N . LEU A 1 141 ? -29.470 14.611 28.427 1.00 97.06 141 LEU A N 1
ATOM 1040 C CA . LEU A 1 141 ? -28.932 13.412 27.787 1.00 97.06 141 LEU A CA 1
ATOM 1041 C C . LEU A 1 141 ? -30.044 12.359 27.590 1.00 97.06 141 LEU A C 1
ATOM 1043 O O . LEU A 1 141 ? -30.991 12.327 28.382 1.00 97.06 141 LEU A O 1
ATOM 1047 N N . PRO A 1 142 ? -29.969 11.541 26.528 1.00 97.75 142 PRO A N 1
ATOM 1048 C CA . PRO A 1 142 ? -30.907 10.440 26.305 1.00 97.75 142 PRO A CA 1
ATOM 1049 C C . PRO A 1 142 ? -30.755 9.359 27.389 1.00 97.75 142 PRO A C 1
ATOM 1051 O O . PRO A 1 142 ? -29.640 9.069 27.824 1.00 97.75 142 PRO A O 1
ATOM 1054 N N . GLU A 1 143 ? -31.865 8.748 27.810 1.00 96.88 143 GLU A N 1
ATOM 1055 C CA . GLU A 1 143 ? -31.846 7.628 28.767 1.00 96.88 143 GLU A CA 1
ATOM 1056 C C . GLU A 1 143 ? -31.633 6.285 28.053 1.00 96.88 143 GLU A C 1
ATOM 1058 O O . GLU A 1 143 ? -31.103 5.338 28.636 1.00 96.88 143 GLU A O 1
ATOM 1063 N N . SER A 1 144 ? -32.019 6.202 26.777 1.00 97.19 144 SER A N 1
ATOM 1064 C CA . SER A 1 144 ? -31.896 5.006 25.951 1.00 97.19 144 SER A CA 1
ATOM 1065 C C . SER A 1 144 ? -31.519 5.333 24.506 1.00 97.19 144 SER A C 1
ATOM 1067 O O . SER A 1 144 ? -31.709 6.444 24.015 1.00 97.19 144 SER A O 1
ATOM 1069 N N . VAL A 1 145 ? -31.001 4.335 23.790 1.00 97.31 145 VAL A N 1
ATOM 1070 C CA . VAL A 1 145 ? -30.677 4.461 22.359 1.00 97.31 145 VAL A CA 1
ATOM 1071 C C . VAL A 1 145 ? -31.939 4.608 21.501 1.00 97.31 145 VAL A C 1
ATOM 1073 O O . VAL A 1 145 ? -31.878 5.187 20.419 1.00 97.31 145 VAL A O 1
ATOM 1076 N N . ASP A 1 146 ? -33.091 4.152 21.999 1.00 97.62 146 ASP A N 1
ATOM 1077 C CA . ASP A 1 146 ? -34.389 4.306 21.334 1.00 97.62 146 ASP A CA 1
ATOM 1078 C C . ASP A 1 146 ? -34.881 5.767 21.330 1.00 97.62 146 ASP A C 1
ATOM 1080 O O . ASP A 1 146 ? -35.685 6.140 20.474 1.00 97.62 146 ASP A O 1
ATOM 1084 N N . ASP A 1 147 ? -34.376 6.608 22.244 1.00 97.44 147 ASP A N 1
ATOM 1085 C CA . ASP A 1 147 ? -34.662 8.051 22.272 1.00 97.44 147 ASP A CA 1
ATOM 1086 C C . ASP A 1 147 ? -33.917 8.812 21.163 1.00 97.44 147 ASP A C 1
ATOM 1088 O O . ASP A 1 147 ? -34.225 9.969 20.857 1.00 97.44 147 ASP A O 1
ATOM 1092 N N . LEU A 1 148 ? -32.927 8.165 20.543 1.00 97.06 148 LEU A N 1
ATOM 1093 C CA . LEU A 1 148 ? -32.169 8.716 19.434 1.00 97.06 148 LEU A CA 1
ATOM 1094 C C . LEU A 1 148 ? -32.892 8.425 18.119 1.00 97.06 148 LEU A C 1
ATOM 1096 O O . LEU A 1 148 ? -33.253 7.288 17.818 1.00 97.06 148 LEU A O 1
ATOM 1100 N N . GLU A 1 149 ? -33.041 9.454 17.283 1.00 96.25 149 GLU A N 1
ATOM 1101 C CA . GLU A 1 149 ? -33.617 9.361 15.932 1.00 96.25 149 GLU A CA 1
ATOM 1102 C C . GLU A 1 149 ? -32.632 8.682 14.940 1.00 96.25 149 GLU A C 1
ATOM 1104 O O . GLU A 1 149 ? -32.342 9.208 13.866 1.00 96.25 149 GLU A O 1
ATOM 1109 N N . LEU A 1 150 ? -32.076 7.523 15.312 1.00 96.69 150 LEU A N 1
ATOM 1110 C CA . LEU A 1 150 ? -31.116 6.738 14.531 1.00 96.69 150 LEU A CA 1
ATOM 1111 C C . LEU A 1 150 ? -31.802 5.635 13.719 1.00 96.69 150 LEU A C 1
ATOM 1113 O O . LEU A 1 150 ? -32.871 5.128 14.063 1.00 96.69 150 LEU A O 1
ATOM 1117 N N . GLU A 1 151 ? -31.155 5.213 12.634 1.00 97.00 151 GLU A N 1
ATOM 1118 C CA . GLU A 1 151 ? -31.570 4.003 11.930 1.00 97.00 151 GLU A CA 1
ATOM 1119 C C . GLU A 1 151 ? -31.336 2.771 12.812 1.00 97.00 151 GLU A C 1
ATOM 1121 O O . GLU A 1 151 ? -30.300 2.649 13.464 1.00 97.00 151 GLU A O 1
ATOM 1126 N N . ARG A 1 152 ? -32.269 1.811 12.777 1.00 95.88 152 ARG A N 1
ATOM 1127 C CA . ARG A 1 152 ? -32.233 0.597 13.613 1.00 95.88 152 ARG A CA 1
ATOM 1128 C C . ARG A 1 152 ? -30.912 -0.178 13.528 1.00 95.88 152 ARG A C 1
ATOM 1130 O O . ARG A 1 152 ? -30.527 -0.821 14.495 1.00 95.88 152 ARG A O 1
ATOM 1137 N N . MET A 1 153 ? -30.226 -0.121 12.386 1.00 95.12 153 MET A N 1
ATOM 1138 C CA . MET A 1 153 ? -28.926 -0.776 12.199 1.00 95.12 153 MET A CA 1
ATOM 1139 C C . MET A 1 153 ? -27.806 -0.202 13.072 1.00 95.12 153 MET A C 1
ATOM 1141 O O . MET A 1 153 ? -26.855 -0.917 13.327 1.00 95.12 153 MET A O 1
ATOM 1145 N N . HIS A 1 154 ? -27.927 1.042 13.539 1.00 96.94 154 HIS A N 1
ATOM 1146 C CA . HIS A 1 154 ? -26.972 1.672 14.455 1.00 96.94 154 HIS A CA 1
ATOM 1147 C C . HIS A 1 154 ? -27.379 1.529 15.924 1.00 96.94 154 HIS A C 1
ATOM 1149 O O . HIS A 1 154 ? -26.647 1.956 16.805 1.00 96.94 154 HIS A O 1
ATOM 1155 N N . GLN A 1 155 ? -28.566 0.981 16.196 1.00 97.62 155 GLN A N 1
ATOM 1156 C CA . GLN A 1 155 ? -29.075 0.793 17.557 1.00 97.62 155 GLN A CA 1
ATOM 1157 C C . GLN A 1 155 ? -28.766 -0.604 18.104 1.00 97.62 155 GLN A C 1
ATOM 1159 O O . GLN A 1 155 ? -28.878 -0.824 19.307 1.00 97.62 155 GLN A O 1
ATOM 1164 N N . ILE A 1 156 ? -28.400 -1.538 17.225 1.00 97.88 156 ILE A N 1
ATOM 1165 C CA . ILE A 1 156 ? -28.144 -2.943 17.528 1.00 97.88 156 ILE A CA 1
ATOM 1166 C C . ILE A 1 156 ? -26.703 -3.243 17.126 1.00 97.88 156 ILE A C 1
ATOM 1168 O O . ILE A 1 156 ? -26.320 -2.955 15.995 1.00 97.88 156 ILE A O 1
ATOM 1172 N N . ASP A 1 157 ? -25.930 -3.821 18.034 1.00 97.38 157 ASP A N 1
ATOM 1173 C CA . ASP A 1 157 ? -24.558 -4.230 17.769 1.00 97.38 157 ASP A CA 1
ATOM 1174 C C . ASP A 1 157 ? -24.484 -5.439 16.805 1.00 97.38 157 ASP A C 1
ATOM 1176 O O . ASP A 1 157 ? -25.503 -6.072 16.490 1.00 97.38 157 ASP A O 1
ATOM 1180 N N . PRO A 1 158 ? -23.289 -5.806 16.302 1.00 96.69 158 PRO A N 1
ATOM 1181 C CA . PRO A 1 158 ? -23.133 -6.936 15.384 1.00 96.69 158 PRO A CA 1
ATOM 1182 C C . PRO A 1 158 ? -23.575 -8.293 15.946 1.00 96.69 158 PRO A C 1
ATOM 1184 O O . PRO A 1 158 ? -23.762 -9.231 15.166 1.00 96.69 158 PRO A O 1
ATOM 1187 N N . TRP A 1 159 ? -23.752 -8.407 17.264 1.00 96.94 159 TRP A N 1
ATOM 1188 C CA . TRP A 1 159 ? -24.187 -9.623 17.951 1.00 96.94 159 TRP A CA 1
ATOM 1189 C C . TRP A 1 159 ? -25.694 -9.641 18.232 1.00 96.94 159 TRP A C 1
ATOM 1191 O O . TRP A 1 159 ? -26.228 -10.636 18.718 1.00 96.94 159 TRP A O 1
ATOM 1201 N N . GLY A 1 160 ? -26.416 -8.600 17.811 1.00 96.94 160 GLY A N 1
ATOM 1202 C CA . GLY A 1 160 ? -27.871 -8.538 17.881 1.00 96.94 160 GLY A CA 1
ATOM 1203 C C . GLY A 1 160 ? -28.405 -7.923 19.172 1.00 96.94 160 GLY A C 1
ATOM 1204 O O . GLY A 1 160 ? -29.622 -7.955 19.381 1.00 96.94 160 GLY A O 1
ATOM 1205 N N . MET A 1 161 ? -27.537 -7.347 20.007 1.00 98.12 161 MET A N 1
ATOM 1206 C CA . MET A 1 161 ? -27.914 -6.714 21.265 1.00 98.12 161 MET A CA 1
ATOM 1207 C C . MET A 1 161 ? -28.022 -5.194 21.106 1.00 98.12 161 MET A C 1
ATOM 1209 O O . MET A 1 161 ? -27.216 -4.581 20.409 1.00 98.12 161 MET A O 1
ATOM 1213 N N . PRO A 1 162 ? -29.033 -4.544 21.708 1.00 98.00 162 PRO A N 1
ATOM 1214 C CA . PRO A 1 162 ? -29.126 -3.092 21.672 1.00 98.00 162 PRO A CA 1
ATOM 1215 C C . PRO A 1 162 ? -28.007 -2.468 22.508 1.00 98.00 162 PRO A C 1
ATOM 1217 O O . PRO A 1 162 ? -27.705 -2.971 23.585 1.00 98.00 162 PRO A O 1
ATOM 1220 N N . TYR A 1 163 ? -27.431 -1.352 22.066 1.00 98.31 163 TYR A N 1
ATOM 1221 C CA . TYR A 1 163 ? -26.430 -0.638 22.866 1.00 98.31 163 TYR A CA 1
ATOM 1222 C C . TYR A 1 163 ? -27.022 -0.119 24.187 1.00 98.31 163 TYR A C 1
ATOM 1224 O O . TYR A 1 163 ? -28.172 0.325 24.242 1.00 98.31 163 TYR A O 1
ATOM 1232 N N . ARG A 1 164 ? -26.221 -0.132 25.259 1.00 98.25 164 ARG A N 1
ATOM 1233 C CA . ARG A 1 164 ? -26.589 0.424 26.570 1.00 98.25 164 ARG A CA 1
ATOM 1234 C C . ARG A 1 164 ? -25.896 1.767 26.782 1.00 98.25 164 ARG A C 1
ATOM 1236 O O . ARG A 1 164 ? -24.687 1.879 26.596 1.00 98.25 164 ARG A O 1
ATOM 1243 N N . LEU A 1 165 ? -26.668 2.765 27.203 1.00 98.00 165 LEU A N 1
ATOM 1244 C CA . LEU A 1 165 ? -26.167 4.076 27.602 1.00 98.00 165 LEU A CA 1
ATOM 1245 C C . LEU A 1 165 ? -25.983 4.110 29.118 1.00 98.00 165 LEU A C 1
ATOM 1247 O O . LEU A 1 165 ? -26.900 3.755 29.859 1.00 98.00 165 LEU A O 1
ATOM 1251 N N . VAL A 1 166 ? -24.807 4.523 29.581 1.00 97.56 166 VAL A N 1
ATOM 1252 C CA . VAL A 1 166 ? -24.501 4.646 31.010 1.00 97.56 166 VAL A CA 1
ATOM 1253 C C . VAL A 1 166 ? -23.937 6.032 31.271 1.00 97.56 166 VAL A C 1
ATOM 1255 O O . VAL A 1 166 ? -22.952 6.431 30.659 1.00 97.56 166 VAL A O 1
ATOM 1258 N N . LEU A 1 167 ? -24.568 6.777 32.177 1.00 96.62 167 LEU A N 1
ATOM 1259 C CA . LEU A 1 167 ? -24.045 8.065 32.622 1.00 96.62 167 LEU A CA 1
ATOM 1260 C C . LEU A 1 167 ? -22.795 7.844 33.471 1.00 96.62 167 LEU A C 1
ATOM 1262 O O . LEU A 1 167 ? -22.772 6.986 34.356 1.00 96.62 167 LEU A O 1
ATOM 1266 N N . THR A 1 168 ? -21.777 8.640 33.203 1.00 96.12 168 THR A N 1
ATOM 1267 C CA . THR A 1 168 ? -20.476 8.590 33.864 1.00 96.12 168 THR A CA 1
ATOM 1268 C C . THR A 1 168 ? -20.214 9.903 34.588 1.00 96.12 168 THR A C 1
ATOM 1270 O O . THR A 1 168 ? -20.683 10.965 34.184 1.00 96.12 168 THR A O 1
ATOM 1273 N N . ASP A 1 169 ? -19.427 9.839 35.662 1.00 94.81 169 ASP A N 1
ATOM 1274 C CA . ASP A 1 169 ? -19.004 11.028 36.413 1.00 94.81 169 ASP A CA 1
ATOM 1275 C C . ASP A 1 169 ? -17.847 11.787 35.725 1.00 94.81 169 ASP A C 1
ATOM 1277 O O . ASP A 1 169 ? -17.359 12.789 36.252 1.00 94.81 169 ASP A O 1
ATOM 1281 N N . ASP A 1 170 ? -17.381 11.303 34.568 1.00 92.31 170 ASP A N 1
ATOM 1282 C CA . ASP A 1 170 ? -16.303 11.924 33.801 1.00 92.31 170 ASP A CA 1
ATOM 1283 C C . ASP A 1 170 ? -16.821 13.185 33.081 1.00 92.31 170 ASP A C 1
ATOM 1285 O O . ASP A 1 170 ? -17.726 13.090 32.247 1.00 92.31 170 ASP A O 1
ATOM 1289 N N . PRO A 1 171 ? -16.271 14.378 33.378 1.00 89.12 171 PRO A N 1
ATOM 1290 C CA . PRO A 1 171 ? -16.714 15.617 32.749 1.00 89.12 171 PRO A CA 1
ATOM 1291 C C . PRO A 1 171 ? -16.396 15.694 31.249 1.00 89.12 171 PRO A C 1
ATOM 1293 O O . PRO A 1 171 ? -17.073 16.441 30.540 1.00 89.12 171 PRO A O 1
ATOM 1296 N N . ASP A 1 172 ? -15.385 14.967 30.767 1.00 87.88 172 ASP A N 1
ATOM 1297 C CA . ASP A 1 172 ? -14.979 14.983 29.359 1.00 87.88 172 ASP A CA 1
ATOM 1298 C C . ASP A 1 172 ? -15.807 13.997 28.516 1.00 87.88 172 ASP A C 1
ATOM 1300 O O . ASP A 1 172 ? -15.985 14.199 27.311 1.00 87.88 172 ASP A O 1
ATOM 1304 N N . LEU A 1 173 ? -16.363 12.961 29.152 1.00 90.31 173 LEU A N 1
ATOM 1305 C CA . LEU A 1 173 ? -17.237 11.976 28.524 1.00 90.31 173 LEU A CA 1
ATOM 1306 C C . LEU A 1 173 ? -18.373 11.599 29.493 1.00 90.31 173 LEU A C 1
ATOM 1308 O O . LEU A 1 173 ? -18.266 10.566 30.147 1.00 90.31 173 LEU A O 1
ATOM 1312 N N . PRO A 1 174 ? -19.461 12.394 29.587 1.00 93.12 174 PRO A N 1
ATOM 1313 C CA . PRO A 1 174 ? -20.544 12.189 30.565 1.00 93.12 174 PRO A CA 1
ATOM 1314 C C . PRO A 1 174 ? -21.480 11.013 30.232 1.00 93.12 174 PRO A C 1
ATOM 1316 O O . PRO A 1 174 ? -22.410 10.711 30.984 1.00 93.12 174 PRO A O 1
ATOM 1319 N N . LEU A 1 175 ? -21.272 10.379 29.076 1.00 96.19 175 LEU A N 1
ATOM 1320 C CA . LEU A 1 175 ? -22.067 9.273 28.564 1.00 96.19 175 LEU A CA 1
ATOM 1321 C C . LEU A 1 175 ? -21.133 8.204 27.995 1.00 96.19 175 LEU A C 1
ATOM 1323 O O . LEU A 1 175 ? -20.456 8.440 26.994 1.00 96.19 175 LEU A O 1
ATOM 1327 N N . ASP A 1 176 ? -21.140 7.022 28.600 1.00 97.06 176 ASP A N 1
ATOM 1328 C CA . ASP A 1 176 ? -20.485 5.833 28.067 1.00 97.06 176 ASP A CA 1
ATOM 1329 C C . ASP A 1 176 ? -21.489 4.980 27.285 1.00 97.06 176 ASP A C 1
ATOM 1331 O O . ASP A 1 176 ? -22.672 4.880 27.633 1.00 97.06 176 ASP A O 1
ATOM 1335 N N . ILE A 1 177 ? -21.008 4.368 26.208 1.00 97.69 177 ILE A N 1
ATOM 1336 C CA . ILE A 1 177 ? -21.805 3.527 25.315 1.00 97.69 177 ILE A CA 1
ATOM 1337 C C . ILE A 1 177 ? -21.213 2.128 25.383 1.00 97.69 177 ILE A C 1
ATOM 1339 O O . ILE A 1 177 ? -20.016 1.952 25.152 1.00 97.69 177 ILE A O 1
ATOM 1343 N N . ILE A 1 178 ? -22.050 1.145 25.707 1.00 97.81 178 ILE A N 1
ATOM 1344 C CA . ILE A 1 178 ? -21.634 -0.234 25.967 1.00 97.81 178 ILE A CA 1
ATOM 1345 C C . ILE A 1 178 ? -22.312 -1.174 24.967 1.00 97.81 178 ILE A C 1
ATOM 1347 O O . ILE A 1 178 ? -23.528 -1.107 24.773 1.00 97.81 178 ILE A O 1
ATOM 1351 N N . SER A 1 179 ? -21.528 -2.055 24.349 1.00 97.81 179 SER A N 1
ATOM 1352 C CA . SER A 1 179 ? -22.007 -3.240 23.625 1.00 97.81 179 SER A CA 1
ATOM 1353 C C . SER A 1 179 ? -21.721 -4.474 24.469 1.00 97.81 179 SER A C 1
ATOM 1355 O O . SER A 1 179 ? -20.635 -4.567 25.035 1.00 97.81 179 SER A O 1
ATOM 1357 N N . ALA A 1 180 ? -22.680 -5.403 24.506 1.00 97.75 180 ALA A N 1
ATOM 1358 C CA . ALA A 1 180 ? -22.584 -6.666 25.242 1.00 97.75 180 ALA A CA 1
ATOM 1359 C C . ALA A 1 180 ? -21.597 -7.664 24.608 1.00 97.75 180 ALA A C 1
ATOM 1361 O O . ALA A 1 180 ? -21.482 -8.790 25.062 1.00 97.75 180 ALA A O 1
ATOM 1362 N N . GLY A 1 181 ? -20.935 -7.290 23.509 1.00 96.06 181 GLY A N 1
ATOM 1363 C CA . GLY A 1 181 ? -19.910 -8.122 22.901 1.00 96.06 181 GLY A CA 1
ATOM 1364 C C . GLY A 1 181 ? -20.418 -9.461 22.341 1.00 96.06 181 GLY A C 1
ATOM 1365 O O . GLY A 1 181 ? -21.621 -9.675 22.144 1.00 96.06 181 GLY A O 1
ATOM 1366 N N . PRO A 1 182 ? -19.480 -10.361 22.000 1.00 96.44 182 PRO A N 1
ATOM 1367 C CA . PRO A 1 182 ? -19.774 -11.682 21.457 1.00 96.44 182 PRO A CA 1
ATOM 1368 C C . PRO A 1 182 ? -20.659 -12.592 22.309 1.00 96.44 182 PRO A C 1
ATOM 1370 O O . PRO A 1 182 ? -21.361 -13.427 21.728 1.00 96.44 182 PRO A O 1
ATOM 1373 N N . ASP A 1 183 ? -20.610 -12.497 23.639 1.00 97.25 183 ASP A N 1
ATOM 1374 C CA . ASP A 1 183 ? -21.402 -13.365 24.516 1.00 97.25 183 ASP A CA 1
ATOM 1375 C C . ASP A 1 183 ? -22.856 -12.893 24.707 1.00 97.25 183 ASP A C 1
ATOM 1377 O O . ASP A 1 183 ? -23.710 -13.687 25.110 1.00 97.25 183 ASP A O 1
ATOM 1381 N N . SER A 1 184 ? -23.166 -11.661 24.278 1.00 97.06 184 SER A N 1
ATOM 1382 C CA . SER A 1 184 ? -24.491 -11.038 24.373 1.00 97.06 184 SER A CA 1
ATOM 1383 C C . SER A 1 184 ? -24.992 -10.846 25.810 1.00 97.06 184 SER A C 1
ATOM 1385 O O . SER A 1 184 ? -26.195 -10.652 26.026 1.00 97.06 184 SER A O 1
ATOM 1387 N N . GLU A 1 185 ? -24.097 -10.876 26.793 1.00 98.06 185 GLU A N 1
ATOM 1388 C CA . GLU A 1 185 ? -24.374 -10.596 28.194 1.00 98.06 185 GLU A CA 1
ATOM 1389 C C . GLU A 1 185 ? -23.670 -9.292 28.584 1.00 98.06 185 GLU A C 1
ATOM 1391 O O . GLU A 1 185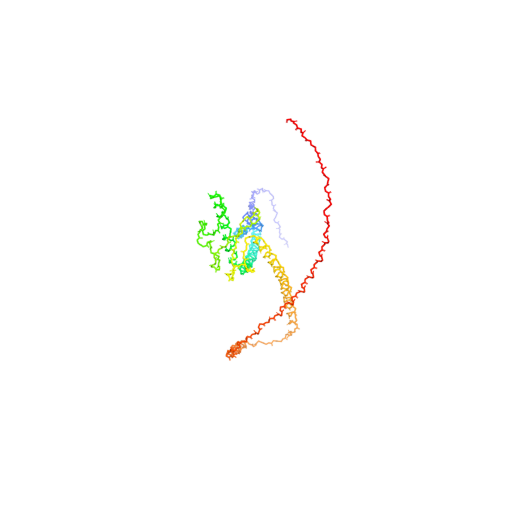 ? -22.523 -9.056 28.253 1.00 98.06 185 GLU A O 1
ATOM 1396 N N . PHE A 1 186 ? -24.380 -8.386 29.255 1.00 97.81 186 PHE A N 1
ATOM 1397 C CA . PHE A 1 186 ? -23.746 -7.159 29.741 1.00 97.81 186 PHE A CA 1
ATOM 1398 C C . PHE A 1 186 ? -23.016 -7.416 31.051 1.00 97.81 186 PHE A C 1
ATOM 1400 O O . PHE A 1 186 ? -23.425 -8.278 31.831 1.00 97.81 186 PHE A O 1
ATOM 1407 N N . ASP A 1 187 ? -22.057 -6.545 31.354 1.00 96.31 187 ASP A N 1
ATOM 1408 C CA . ASP A 1 187 ? -21.284 -6.561 32.593 1.00 96.31 187 ASP A CA 1
ATOM 1409 C C . ASP A 1 187 ? -20.327 -7.771 32.676 1.00 96.31 187 ASP A C 1
ATOM 1411 O O . ASP A 1 187 ? -19.981 -8.239 33.765 1.00 96.31 187 ASP A O 1
ATOM 1415 N N . THR A 1 188 ? -19.878 -8.244 31.511 1.00 96.81 188 THR A N 1
ATOM 1416 C CA . THR A 1 188 ? -18.870 -9.293 31.301 1.00 96.81 188 THR A CA 1
ATOM 1417 C C . THR A 1 188 ? -17.533 -8.695 30.835 1.00 96.81 188 THR A C 1
ATOM 1419 O O . THR A 1 188 ? -17.390 -7.484 30.639 1.00 96.81 188 THR A O 1
ATOM 1422 N N . ASP A 1 189 ? -16.499 -9.532 30.710 1.00 95.25 189 ASP A N 1
ATOM 1423 C CA . ASP A 1 189 ? -15.149 -9.086 30.331 1.00 95.25 189 ASP A CA 1
ATOM 1424 C C . ASP A 1 189 ? -15.026 -8.699 28.842 1.00 95.25 189 ASP A C 1
ATOM 1426 O O . ASP A 1 189 ? -14.077 -8.003 28.470 1.00 95.25 189 ASP A O 1
ATOM 1430 N N . ASP A 1 190 ? -15.943 -9.150 27.980 1.00 93.88 190 ASP A N 1
ATOM 1431 C CA . ASP A 1 190 ? -15.972 -8.854 26.541 1.00 93.88 190 ASP A CA 1
ATOM 1432 C C . ASP A 1 190 ? -16.847 -7.650 26.168 1.00 93.88 190 ASP A C 1
ATOM 1434 O O . ASP A 1 190 ? -16.864 -7.261 24.995 1.00 93.88 190 ASP A O 1
ATOM 1438 N N . ASP A 1 191 ? -17.476 -7.007 27.157 1.00 96.00 191 ASP A N 1
ATOM 1439 C CA . ASP A 1 191 ? -18.130 -5.710 27.008 1.00 96.00 191 ASP A CA 1
ATOM 1440 C C . ASP A 1 191 ? -17.192 -4.706 26.319 1.00 96.00 191 ASP A C 1
ATOM 1442 O O . ASP A 1 191 ? -16.126 -4.330 26.830 1.00 96.00 191 ASP A O 1
ATOM 1446 N N . ILE A 1 192 ? -17.637 -4.169 25.188 1.00 95.00 192 ILE A N 1
ATOM 1447 C CA . ILE A 1 192 ? -16.938 -3.075 24.517 1.00 95.00 192 ILE A CA 1
ATOM 1448 C C . ILE A 1 192 ? -17.530 -1.778 25.048 1.00 95.00 192 ILE A C 1
ATOM 1450 O O . ILE A 1 192 ? -18.736 -1.563 24.948 1.00 95.00 192 ILE A O 1
ATOM 1454 N N . ARG A 1 193 ? -16.686 -0.909 25.610 1.00 96.50 193 ARG A N 1
ATOM 1455 C CA . ARG A 1 193 ? -17.082 0.390 26.177 1.00 96.50 193 ARG A CA 1
ATOM 1456 C C . ARG A 1 193 ? -16.399 1.513 25.424 1.00 96.50 193 ARG A C 1
ATOM 1458 O O . ARG A 1 193 ? -15.187 1.441 25.219 1.00 96.50 193 ARG A O 1
ATOM 1465 N N . LEU A 1 194 ? -17.138 2.559 25.065 1.00 94.62 194 LEU A N 1
ATOM 1466 C CA . LEU A 1 194 ? -16.582 3.720 24.372 1.00 94.62 194 LEU A CA 1
ATOM 1467 C C . LEU A 1 194 ? -15.455 4.377 25.181 1.00 94.62 194 LEU A C 1
ATOM 1469 O O . LEU A 1 194 ? -14.415 4.709 24.617 1.00 94.62 194 LEU A O 1
ATOM 1473 N N . SER A 1 195 ? -15.611 4.475 26.502 1.00 93.00 195 SER A N 1
ATOM 1474 C CA . SER A 1 195 ? -14.574 4.982 27.415 1.00 93.00 195 SER A CA 1
ATOM 1475 C C . SER A 1 195 ? -13.262 4.183 27.360 1.00 93.00 195 SER A C 1
ATOM 1477 O O . SER A 1 195 ? -12.180 4.740 27.540 1.00 93.00 195 SER A O 1
ATOM 1479 N N . ARG A 1 196 ? -13.337 2.879 27.062 1.00 89.00 196 ARG A N 1
ATOM 1480 C CA . ARG A 1 196 ? -12.180 1.977 26.941 1.00 89.00 196 ARG A CA 1
ATOM 1481 C C . ARG A 1 196 ? -11.705 1.785 25.504 1.00 89.00 196 ARG A C 1
ATOM 1483 O O . ARG A 1 196 ? -10.701 1.105 25.297 1.00 89.00 196 ARG A O 1
ATOM 1490 N N . ILE A 1 197 ? -12.374 2.363 24.502 1.00 85.25 197 ILE A N 1
ATOM 1491 C CA . ILE A 1 197 ? -11.992 2.167 23.094 1.00 85.25 197 ILE A CA 1
ATOM 1492 C C . ILE A 1 197 ? -10.562 2.643 22.835 1.00 85.25 197 ILE A C 1
ATOM 1494 O O . ILE A 1 197 ? -9.843 1.989 22.083 1.00 85.25 197 ILE A O 1
ATOM 1498 N N . GLU A 1 198 ? -10.105 3.726 23.469 1.00 80.38 198 GLU A N 1
ATOM 1499 C CA . GLU A 1 198 ? -8.723 4.188 23.296 1.00 80.38 198 GLU A CA 1
ATOM 1500 C C . GLU A 1 198 ? -7.708 3.167 23.835 1.00 80.38 198 GLU A C 1
ATOM 1502 O O . GLU A 1 198 ? -6.713 2.874 23.169 1.00 80.38 198 GLU A O 1
ATOM 1507 N N . GLU A 1 199 ? -7.987 2.561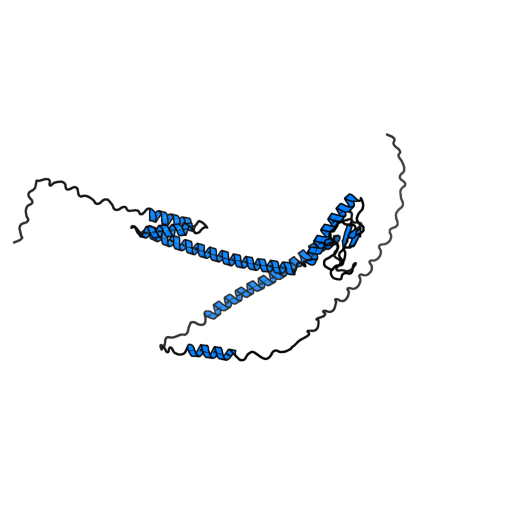 24.993 1.00 82.44 199 GLU A N 1
ATOM 1508 C CA . GLU A 1 199 ? -7.167 1.489 25.563 1.00 82.44 199 GLU A CA 1
ATOM 1509 C C . GLU A 1 199 ? -7.191 0.238 24.674 1.00 82.44 199 GLU A C 1
ATOM 1511 O O . GLU A 1 199 ? -6.138 -0.326 24.371 1.00 82.44 199 GLU A O 1
ATOM 1516 N N . TYR A 1 200 ? -8.367 -0.143 24.169 1.00 75.00 200 TYR A N 1
ATOM 1517 C CA . TYR A 1 200 ? -8.538 -1.298 23.288 1.00 75.00 200 TYR A CA 1
ATOM 1518 C C . TYR A 1 200 ? -7.811 -1.117 21.951 1.00 75.00 200 TYR A C 1
ATOM 1520 O O . TYR A 1 200 ? -7.135 -2.031 21.467 1.00 75.00 200 TYR A O 1
ATOM 1528 N N . LEU A 1 201 ? -7.896 0.078 21.359 1.00 71.56 201 LEU A N 1
ATOM 1529 C CA . LEU A 1 201 ? -7.169 0.437 20.143 1.00 71.56 201 LEU A CA 1
ATOM 1530 C C . LEU A 1 201 ? -5.666 0.433 20.397 1.00 71.56 201 LEU A C 1
ATOM 1532 O O . LEU A 1 201 ? -4.920 -0.156 19.616 1.00 71.56 201 LEU A O 1
ATOM 1536 N N . ARG A 1 202 ? -5.211 1.032 21.501 1.00 76.19 202 ARG A N 1
ATOM 1537 C CA . ARG A 1 202 ? -3.794 1.051 21.873 1.00 76.19 202 ARG A CA 1
ATOM 1538 C C . ARG A 1 202 ? -3.244 -0.360 22.060 1.00 76.19 202 ARG A C 1
ATOM 1540 O O . ARG A 1 202 ? -2.232 -0.688 21.444 1.00 76.19 202 ARG A O 1
ATOM 1547 N N . PHE A 1 203 ? -3.937 -1.205 22.820 1.00 77.31 203 PHE A N 1
ATOM 1548 C CA . PHE A 1 203 ? -3.556 -2.601 23.028 1.00 77.31 203 PHE A CA 1
ATOM 1549 C C . PHE A 1 203 ? -3.554 -3.390 21.712 1.00 77.31 203 PHE A C 1
ATOM 1551 O O . PHE A 1 203 ? -2.629 -4.157 21.446 1.00 77.31 203 PHE A O 1
ATOM 1558 N N . SER A 1 204 ? -4.540 -3.159 20.840 1.00 75.44 204 SER A N 1
ATOM 1559 C CA . SER A 1 204 ? -4.593 -3.776 19.510 1.00 75.44 204 SER A CA 1
ATOM 1560 C C . SER A 1 204 ? -3.406 -3.360 18.636 1.00 75.44 204 SER A C 1
ATOM 1562 O O . SER A 1 204 ? -2.825 -4.203 17.950 1.00 75.44 204 SER A O 1
ATOM 1564 N N . PHE A 1 205 ? -2.995 -2.089 18.682 1.00 75.19 205 PHE A N 1
ATOM 1565 C CA . PHE A 1 205 ? -1.822 -1.602 17.953 1.00 75.19 205 PHE A CA 1
ATOM 1566 C C . PHE A 1 205 ? -0.503 -2.126 18.528 1.00 75.19 205 PHE A C 1
ATOM 1568 O O . PHE A 1 205 ? 0.381 -2.492 17.753 1.00 75.19 205 PHE A O 1
ATOM 1575 N N . GLU A 1 206 ? -0.368 -2.210 19.852 1.00 80.62 206 GLU A N 1
ATOM 1576 C CA . GLU A 1 206 ? 0.807 -2.797 20.509 1.00 80.62 206 GLU A CA 1
ATOM 1577 C C . GLU A 1 206 ? 0.925 -4.292 20.185 1.00 80.62 206 GLU A C 1
ATOM 1579 O O . GLU A 1 206 ? 1.960 -4.738 19.686 1.00 80.62 206 GLU A O 1
ATOM 1584 N N . GLN A 1 207 ? -0.163 -5.056 20.325 1.00 79.38 207 GLN A N 1
ATOM 1585 C CA . GLN A 1 207 ? -0.174 -6.483 20.003 1.00 79.38 207 GLN A CA 1
ATOM 1586 C C . GLN A 1 207 ? 0.069 -6.736 18.505 1.00 79.38 207 GLN A C 1
ATOM 1588 O O . GLN A 1 207 ? 0.728 -7.712 18.128 1.00 79.38 207 GLN A O 1
ATOM 1593 N N . PHE A 1 208 ? -0.426 -5.855 17.631 1.00 75.62 208 PHE A N 1
ATOM 1594 C CA . PHE A 1 208 ? -0.093 -5.878 16.209 1.00 75.62 208 PHE A CA 1
ATOM 1595 C C . PHE A 1 208 ? 1.399 -5.606 15.975 1.00 75.62 208 PHE A C 1
ATOM 1597 O O . PHE A 1 208 ? 2.031 -6.328 15.201 1.00 75.62 208 PHE A O 1
ATOM 1604 N N . GLY A 1 209 ? 1.977 -4.621 16.668 1.00 81.62 209 GLY A N 1
ATOM 1605 C CA . GLY A 1 209 ? 3.406 -4.309 16.639 1.00 81.62 209 GLY A CA 1
ATOM 1606 C C . GLY A 1 209 ? 4.275 -5.510 17.014 1.00 81.62 209 GLY A C 1
ATOM 1607 O O . GLY A 1 209 ? 5.129 -5.913 16.223 1.00 81.62 209 GLY A O 1
ATOM 1608 N N . ASP A 1 210 ? 3.992 -6.153 18.147 1.00 86.31 210 ASP A N 1
ATOM 1609 C CA . ASP A 1 210 ? 4.724 -7.331 18.636 1.00 86.31 210 ASP A CA 1
ATOM 1610 C C . ASP A 1 210 ? 4.630 -8.522 17.669 1.00 86.31 210 ASP A C 1
ATOM 1612 O O . ASP A 1 210 ? 5.604 -9.249 17.412 1.00 86.31 210 ASP A O 1
ATOM 1616 N N . ARG A 1 211 ? 3.445 -8.732 17.080 1.00 78.69 211 ARG A N 1
ATOM 1617 C CA . ARG A 1 211 ? 3.243 -9.767 16.058 1.00 78.69 211 ARG A CA 1
ATOM 1618 C C . ARG A 1 211 ? 3.993 -9.440 14.773 1.00 78.69 211 ARG A C 1
ATOM 1620 O O . ARG A 1 211 ? 4.564 -10.356 14.180 1.00 78.69 211 ARG A O 1
ATOM 1627 N N . MET A 1 212 ? 4.038 -8.175 14.358 1.00 78.25 212 MET A N 1
ATOM 1628 C CA . MET A 1 212 ? 4.806 -7.733 13.192 1.00 78.25 212 MET A CA 1
ATOM 1629 C C . MET A 1 212 ? 6.314 -7.832 13.424 1.00 78.25 212 MET A C 1
ATOM 1631 O O . MET A 1 212 ? 7.030 -8.245 12.514 1.00 78.25 212 MET A O 1
ATOM 1635 N N . GLU A 1 213 ? 6.804 -7.560 14.633 1.00 88.81 213 GLU A N 1
ATOM 1636 C CA . GLU A 1 213 ? 8.203 -7.797 15.000 1.00 88.81 213 GLU A CA 1
ATOM 1637 C C . GLU A 1 213 ? 8.535 -9.297 14.943 1.00 88.81 213 GLU A C 1
ATOM 1639 O O . GLU A 1 213 ? 9.531 -9.710 14.345 1.00 88.81 213 GLU A O 1
ATOM 1644 N N . THR A 1 214 ? 7.661 -10.140 15.502 1.00 86.06 214 THR A N 1
ATOM 1645 C CA . THR A 1 214 ? 7.807 -11.602 15.449 1.00 86.06 214 THR A CA 1
ATOM 1646 C C . THR A 1 214 ? 7.775 -12.119 14.011 1.00 86.06 214 THR A C 1
ATOM 1648 O O . THR A 1 214 ? 8.564 -12.993 13.637 1.00 86.06 214 THR A O 1
ATOM 1651 N N . PHE A 1 215 ? 6.877 -11.583 13.186 1.00 78.81 215 PHE A N 1
ATOM 1652 C CA . PHE A 1 215 ? 6.798 -11.899 11.766 1.00 78.81 215 PHE A CA 1
ATOM 1653 C C . PHE A 1 215 ? 8.064 -11.453 11.024 1.00 78.81 215 PHE A C 1
ATOM 1655 O O . PHE A 1 215 ? 8.617 -12.238 10.255 1.00 78.81 215 PHE A O 1
ATOM 1662 N N . GLY A 1 216 ? 8.579 -10.256 11.319 1.00 84.31 216 GLY A N 1
ATOM 1663 C CA . GLY A 1 216 ? 9.849 -9.746 10.799 1.00 84.31 216 GLY A CA 1
ATOM 1664 C C . GLY A 1 216 ? 11.017 -10.685 11.104 1.00 84.31 216 GLY A C 1
ATOM 1665 O O . GLY A 1 216 ? 11.697 -11.132 10.183 1.00 84.31 216 GLY A O 1
ATOM 1666 N N . LYS A 1 217 ? 11.170 -11.109 12.366 1.00 91.69 217 LYS A N 1
ATOM 1667 C CA . LYS A 1 217 ? 12.192 -12.092 12.779 1.00 91.69 217 LYS A CA 1
ATOM 1668 C C . LYS A 1 217 ? 12.057 -13.426 12.036 1.00 91.69 217 LYS A C 1
ATOM 1670 O O . LYS A 1 217 ? 13.053 -14.032 11.647 1.00 91.69 217 LYS A O 1
ATOM 1675 N N . ARG A 1 218 ? 10.827 -13.907 11.802 1.00 84.12 218 ARG A N 1
ATOM 1676 C CA . ARG A 1 218 ? 10.589 -15.135 11.015 1.00 84.12 218 ARG A CA 1
ATOM 1677 C C . ARG A 1 218 ? 10.959 -14.961 9.541 1.00 84.12 218 ARG A C 1
ATOM 1679 O O . ARG A 1 218 ? 11.464 -15.907 8.936 1.00 84.12 218 ARG A O 1
ATOM 1686 N N . MET A 1 219 ? 10.724 -13.780 8.977 1.00 80.56 219 MET A N 1
ATOM 1687 C CA . MET A 1 219 ? 11.098 -13.456 7.600 1.00 80.56 219 MET A CA 1
ATOM 1688 C C . MET A 1 219 ? 12.618 -13.369 7.421 1.00 80.56 219 MET A C 1
ATOM 1690 O O . MET A 1 219 ? 13.120 -13.903 6.434 1.00 80.56 219 MET A O 1
ATOM 1694 N N . GLU A 1 220 ? 13.357 -12.817 8.388 1.00 86.56 220 GLU A N 1
ATOM 1695 C CA . GLU A 1 220 ? 14.832 -12.809 8.372 1.00 86.56 220 GLU A CA 1
ATOM 1696 C C . GLU A 1 220 ? 15.413 -14.233 8.346 1.00 86.56 220 GLU A C 1
ATOM 1698 O O . GLU A 1 220 ? 16.260 -14.555 7.510 1.00 86.56 220 GLU A O 1
ATOM 1703 N N . VAL A 1 221 ? 14.893 -15.139 9.185 1.00 86.12 221 VAL A N 1
ATOM 1704 C CA . VAL A 1 221 ? 15.302 -16.560 9.179 1.00 86.12 221 VAL A CA 1
ATOM 1705 C C . VAL A 1 221 ? 15.000 -17.220 7.828 1.00 86.12 221 VAL A C 1
ATOM 1707 O O . VAL A 1 221 ? 15.775 -18.046 7.329 1.00 86.12 221 VAL A O 1
ATOM 1710 N N . PHE A 1 222 ? 13.874 -16.862 7.204 1.00 78.56 222 PHE A N 1
ATOM 1711 C CA . PHE A 1 222 ? 13.520 -17.374 5.885 1.00 78.56 222 PHE A CA 1
ATOM 1712 C C . PHE A 1 222 ? 14.498 -16.881 4.810 1.00 78.56 222 PHE A C 1
ATOM 1714 O O . PHE A 1 222 ? 14.946 -17.681 3.978 1.00 78.56 222 PHE A O 1
ATOM 1721 N N . GLU A 1 223 ? 14.891 -15.607 4.865 1.00 81.44 223 GLU A N 1
ATOM 1722 C CA . GLU A 1 223 ? 15.870 -15.008 3.960 1.00 81.44 223 GLU A CA 1
ATOM 1723 C C . GLU A 1 223 ? 17.234 -15.710 4.068 1.00 81.44 223 GLU A C 1
ATOM 1725 O O . GLU A 1 223 ? 17.758 -16.186 3.052 1.00 81.44 223 GLU A O 1
ATOM 1730 N N . GLU A 1 224 ? 17.745 -15.929 5.284 1.00 82.00 224 GLU A N 1
ATOM 1731 C CA . GLU A 1 224 ? 18.994 -16.673 5.507 1.00 82.00 224 GLU A CA 1
ATOM 1732 C C . GLU A 1 224 ? 18.927 -18.112 4.965 1.00 82.00 224 GLU A C 1
ATOM 1734 O O . GLU A 1 224 ? 19.862 -18.599 4.311 1.00 82.00 224 GLU A O 1
ATOM 1739 N N . SER A 1 225 ? 17.793 -18.792 5.165 1.00 77.50 225 SER A N 1
ATOM 1740 C CA . SER A 1 225 ? 17.596 -20.168 4.694 1.00 77.50 225 SER A CA 1
ATOM 1741 C C . SER A 1 225 ? 17.570 -20.277 3.160 1.00 77.50 225 SER A C 1
ATOM 1743 O O . SER A 1 225 ? 18.060 -21.260 2.584 1.00 77.50 225 SER A O 1
ATOM 1745 N N . SER A 1 226 ? 17.041 -19.255 2.479 1.00 74.81 226 SER A N 1
AT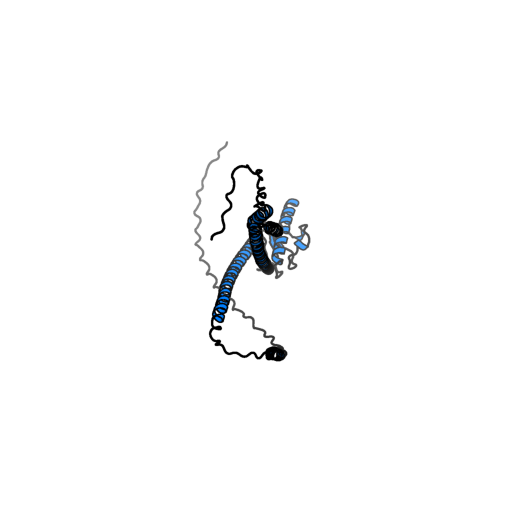OM 1746 C CA . SER A 1 226 ? 16.940 -19.211 1.019 1.00 74.81 226 SER A CA 1
ATOM 1747 C C . SER A 1 226 ? 18.311 -19.001 0.359 1.00 74.81 226 SER A C 1
ATOM 1749 O O . SER A 1 226 ? 18.660 -19.710 -0.593 1.00 74.81 226 SER A O 1
ATOM 1751 N N . ILE A 1 227 ? 19.154 -18.139 0.941 1.00 73.19 227 ILE A N 1
ATOM 1752 C CA . ILE A 1 227 ? 20.535 -17.899 0.494 1.00 73.19 227 ILE A CA 1
ATOM 1753 C C . ILE A 1 227 ? 21.380 -19.176 0.635 1.00 73.19 227 ILE A C 1
ATOM 1755 O O . ILE A 1 227 ? 22.192 -19.500 -0.243 1.00 73.19 227 ILE A O 1
ATOM 1759 N N . PHE A 1 228 ? 21.167 -19.953 1.703 1.00 66.50 228 PHE A N 1
ATOM 1760 C CA . PHE A 1 228 ? 21.918 -21.186 1.944 1.00 66.50 228 PHE A CA 1
ATOM 1761 C C . PHE A 1 228 ? 21.595 -22.293 0.925 1.00 66.50 228 PHE A C 1
ATOM 1763 O O . PHE A 1 228 ? 22.498 -23.005 0.468 1.00 66.50 228 PHE A O 1
ATOM 1770 N N . LYS A 1 229 ? 20.329 -22.415 0.494 1.00 65.81 229 LYS A N 1
ATOM 1771 C CA . LYS A 1 229 ? 19.925 -23.392 -0.537 1.00 65.81 229 LYS A CA 1
ATOM 1772 C C . LYS A 1 229 ? 20.541 -23.088 -1.906 1.00 65.81 229 LYS A C 1
ATOM 1774 O O . LYS A 1 229 ? 21.007 -24.013 -2.575 1.00 65.81 229 LYS A O 1
ATOM 1779 N N . VAL A 1 230 ? 20.635 -21.814 -2.296 1.00 66.31 230 VAL A N 1
ATOM 1780 C CA . VAL A 1 230 ? 21.248 -21.417 -3.579 1.00 66.31 230 VAL A CA 1
ATOM 1781 C C . VAL A 1 230 ? 22.757 -21.689 -3.592 1.00 66.31 230 VAL A C 1
ATOM 1783 O O . VAL A 1 230 ? 23.287 -22.193 -4.586 1.00 66.31 230 VAL A O 1
ATOM 1786 N N . LYS A 1 231 ? 23.466 -21.446 -2.479 1.00 64.25 231 LYS A N 1
ATOM 1787 C CA . LYS A 1 231 ? 24.901 -21.773 -2.379 1.00 64.25 231 LYS A CA 1
ATOM 1788 C C . LYS A 1 231 ? 25.162 -23.279 -2.479 1.00 64.25 231 LYS A C 1
ATOM 1790 O O . LYS A 1 231 ? 26.104 -23.682 -3.161 1.00 64.25 231 LYS A O 1
ATOM 1795 N N . ARG A 1 232 ? 24.314 -24.123 -1.882 1.00 60.38 232 ARG A N 1
ATOM 1796 C CA . ARG A 1 232 ? 24.484 -25.587 -1.930 1.00 60.38 232 ARG A CA 1
ATOM 1797 C C . ARG A 1 232 ? 24.255 -26.164 -3.333 1.00 60.38 232 ARG A C 1
ATOM 1799 O O . ARG A 1 232 ? 25.007 -27.040 -3.752 1.00 60.38 232 ARG A O 1
ATOM 1806 N N . ALA A 1 233 ? 23.300 -25.617 -4.090 1.00 59.22 233 ALA A N 1
ATOM 1807 C CA . ALA A 1 233 ? 23.071 -26.002 -5.487 1.00 59.22 233 ALA A CA 1
ATOM 1808 C C . ALA A 1 233 ? 24.260 -25.652 -6.405 1.00 59.22 233 ALA A C 1
ATOM 1810 O O . ALA A 1 233 ? 24.552 -26.381 -7.352 1.00 59.22 233 ALA A O 1
ATOM 1811 N N . ARG A 1 234 ? 24.996 -24.571 -6.107 1.00 53.94 234 ARG A N 1
ATOM 1812 C CA . ARG A 1 234 ? 26.160 -24.152 -6.905 1.00 53.94 234 ARG A CA 1
ATOM 1813 C C . ARG A 1 234 ? 27.419 -24.980 -6.628 1.00 53.94 234 ARG A C 1
ATOM 1815 O O . ARG A 1 234 ? 28.214 -25.178 -7.540 1.00 53.94 234 ARG A O 1
ATOM 1822 N N . VAL A 1 235 ? 27.587 -25.494 -5.407 1.00 58.53 235 VAL A N 1
ATOM 1823 C CA . VAL A 1 235 ? 28.739 -26.344 -5.044 1.00 58.53 235 VAL A CA 1
ATOM 1824 C C . VAL A 1 235 ? 28.544 -27.795 -5.503 1.00 58.53 235 VAL A C 1
ATOM 1826 O O . VAL A 1 235 ? 29.503 -28.423 -5.941 1.00 58.53 235 VAL A O 1
ATOM 1829 N N . GLY A 1 236 ? 27.310 -28.313 -5.505 1.00 53.75 236 GLY A N 1
ATOM 1830 C CA . GLY A 1 236 ? 27.023 -29.681 -5.964 1.00 53.75 236 GLY A CA 1
ATOM 1831 C C . GLY A 1 236 ? 27.256 -29.923 -7.462 1.00 53.75 236 GLY A C 1
ATOM 1832 O O . GLY A 1 236 ? 27.563 -31.043 -7.853 1.00 53.75 236 GLY A O 1
ATOM 1833 N N . ASN A 1 237 ? 27.172 -28.882 -8.298 1.00 50.34 237 ASN A N 1
ATOM 1834 C CA . ASN A 1 237 ? 27.339 -29.009 -9.752 1.00 50.34 237 ASN A CA 1
ATOM 1835 C C . ASN A 1 237 ? 28.786 -28.826 -10.243 1.00 50.34 237 ASN A C 1
ATOM 1837 O O . ASN A 1 237 ? 29.082 -29.140 -11.393 1.00 50.34 237 ASN A O 1
ATOM 1841 N N . ALA A 1 238 ? 29.701 -28.339 -9.399 1.00 54.88 238 ALA A N 1
ATOM 1842 C CA . ALA A 1 238 ? 31.108 -28.177 -9.777 1.00 54.88 238 ALA A CA 1
ATOM 1843 C C . ALA A 1 238 ? 31.912 -29.489 -9.690 1.00 54.88 238 ALA A C 1
ATOM 1845 O O . ALA A 1 238 ? 32.982 -29.587 -10.281 1.00 54.88 238 ALA A O 1
ATOM 1846 N N . ALA A 1 239 ? 31.398 -30.507 -8.992 1.00 54.34 239 ALA A N 1
ATOM 1847 C CA . ALA A 1 239 ? 32.100 -31.774 -8.775 1.00 54.34 239 ALA A CA 1
ATOM 1848 C C . ALA A 1 239 ? 31.791 -32.869 -9.819 1.00 54.34 239 ALA A C 1
ATOM 1850 O O . ALA A 1 239 ? 32.325 -33.966 -9.705 1.00 54.34 239 ALA A O 1
ATOM 1851 N N . PHE A 1 240 ? 30.951 -32.606 -10.830 1.00 48.84 240 PHE A N 1
ATOM 1852 C CA . PHE A 1 240 ? 30.477 -33.647 -11.761 1.00 48.84 240 PHE A CA 1
ATOM 1853 C C . PHE A 1 240 ? 31.044 -33.565 -13.195 1.00 48.84 240 PHE A C 1
ATOM 1855 O O . PHE A 1 240 ? 30.564 -34.266 -14.078 1.00 48.84 240 PHE A O 1
ATOM 1862 N N . CYS A 1 241 ? 32.070 -32.745 -13.464 1.00 50.88 241 CYS A N 1
ATOM 1863 C CA . CYS A 1 241 ? 32.583 -32.548 -14.836 1.00 50.88 241 CYS A CA 1
ATOM 1864 C C . CYS A 1 241 ? 34.080 -32.834 -15.053 1.00 50.88 241 CYS A C 1
ATOM 1866 O O . CYS A 1 241 ? 34.637 -32.397 -16.058 1.00 50.88 241 CYS A O 1
ATOM 1868 N N . THR A 1 242 ? 34.742 -33.599 -14.185 1.00 52.56 242 THR A N 1
ATOM 1869 C CA . THR A 1 242 ? 36.127 -34.045 -14.430 1.00 52.56 242 THR A CA 1
ATOM 1870 C C . THR A 1 242 ? 36.252 -35.558 -14.325 1.00 52.56 242 THR A C 1
ATOM 1872 O O . THR A 1 242 ? 36.887 -36.051 -13.407 1.00 52.56 242 THR A O 1
ATOM 1875 N N . ASP A 1 243 ? 35.599 -36.281 -15.236 1.00 53.97 243 ASP A N 1
ATOM 1876 C CA . ASP A 1 243 ? 36.094 -37.566 -15.752 1.00 53.97 243 ASP A CA 1
ATOM 1877 C C . ASP A 1 243 ? 35.211 -38.037 -16.915 1.00 53.97 243 ASP A C 1
ATOM 1879 O O . ASP A 1 243 ? 34.234 -38.764 -16.757 1.00 53.97 243 ASP A O 1
ATOM 1883 N N . ALA A 1 244 ? 35.546 -37.592 -18.123 1.00 48.94 244 ALA A N 1
ATOM 1884 C CA . ALA A 1 244 ? 35.075 -38.230 -19.346 1.00 48.94 244 ALA A CA 1
ATOM 1885 C C . ALA A 1 244 ? 36.185 -38.155 -20.391 1.00 48.94 244 ALA A C 1
ATOM 1887 O O . ALA A 1 244 ? 36.199 -37.311 -21.290 1.00 48.94 244 ALA A O 1
ATOM 1888 N N . GLY A 1 245 ? 37.154 -39.053 -20.220 1.00 45.84 245 GLY A N 1
ATOM 1889 C CA . GLY A 1 245 ? 38.073 -39.440 -21.271 1.00 45.84 245 GLY A CA 1
ATOM 1890 C C . GLY A 1 245 ? 37.303 -39.974 -22.477 1.00 45.84 245 GLY A C 1
ATOM 1891 O O . GLY A 1 245 ? 36.501 -40.898 -22.385 1.00 45.84 245 GLY A O 1
ATOM 1892 N N . VAL A 1 246 ? 37.576 -39.331 -23.603 1.00 53.56 246 VAL A N 1
ATOM 1893 C CA . VAL A 1 246 ? 37.406 -39.760 -24.991 1.00 53.56 246 VAL A CA 1
ATOM 1894 C C . VAL A 1 246 ? 37.371 -41.287 -25.173 1.00 53.56 246 VAL A C 1
ATOM 1896 O O . VAL A 1 246 ? 38.398 -41.949 -25.064 1.00 53.56 246 VAL A O 1
ATOM 1899 N N . ALA A 1 247 ? 36.219 -41.821 -25.586 1.00 43.28 247 ALA A N 1
ATOM 1900 C CA . ALA A 1 247 ? 36.139 -42.973 -26.483 1.00 43.28 247 ALA A CA 1
ATOM 1901 C C . ALA A 1 247 ? 34.796 -42.963 -27.227 1.00 43.28 247 ALA A C 1
ATOM 1903 O O . ALA A 1 247 ? 33.724 -42.838 -26.642 1.00 43.28 247 ALA A O 1
ATOM 1904 N N . ALA A 1 248 ? 34.893 -43.038 -28.547 1.00 52.03 248 ALA A N 1
ATOM 1905 C CA . ALA A 1 248 ? 33.806 -42.958 -29.504 1.00 52.03 248 ALA A CA 1
ATOM 1906 C C . ALA A 1 248 ? 32.879 -44.184 -29.473 1.00 52.03 248 ALA A C 1
ATOM 1908 O O . ALA A 1 248 ? 33.365 -45.305 -29.387 1.00 52.03 248 ALA A O 1
ATOM 1909 N N . SER A 1 249 ? 31.572 -43.971 -29.664 1.00 45.53 249 SER A N 1
ATOM 1910 C CA . SER A 1 249 ? 30.727 -44.737 -30.602 1.00 45.53 249 SER A CA 1
ATOM 1911 C C . SER A 1 249 ? 29.288 -44.183 -30.590 1.00 45.53 249 SER A C 1
ATOM 1913 O O . SER A 1 249 ? 28.731 -44.006 -29.505 1.00 45.53 249 SER A O 1
ATOM 1915 N N . PRO A 1 250 ? 28.659 -43.880 -31.743 1.00 54.56 250 PRO A N 1
ATOM 1916 C CA . PRO A 1 250 ? 27.282 -43.414 -31.791 1.00 54.56 250 PRO A CA 1
ATOM 1917 C C . PRO A 1 250 ? 26.336 -44.607 -31.980 1.00 54.56 250 PRO A C 1
ATOM 1919 O O . PRO A 1 250 ? 26.174 -45.087 -33.098 1.00 54.56 250 PRO A O 1
ATOM 1922 N N . ASP A 1 251 ? 25.667 -45.046 -30.914 1.00 48.81 251 ASP A N 1
ATOM 1923 C CA . ASP A 1 251 ? 24.452 -45.857 -31.048 1.00 48.81 251 ASP A CA 1
ATOM 1924 C C . ASP A 1 251 ? 23.243 -45.043 -30.578 1.00 48.81 251 ASP A C 1
ATOM 1926 O O . ASP A 1 251 ? 23.179 -44.538 -29.455 1.00 48.81 251 ASP A O 1
ATOM 1930 N N . ARG A 1 252 ? 22.324 -44.810 -31.513 1.00 55.19 252 ARG A N 1
ATOM 1931 C CA . ARG A 1 252 ? 21.301 -43.758 -31.482 1.00 55.19 252 ARG A CA 1
ATOM 1932 C C . ARG A 1 252 ? 19.906 -44.356 -31.297 1.00 55.19 252 ARG A C 1
ATOM 1934 O O . ARG A 1 252 ? 18.967 -43.936 -31.968 1.00 55.19 252 ARG A O 1
ATOM 1941 N N . THR A 1 253 ? 19.768 -45.352 -30.422 1.00 53.94 253 THR A N 1
ATOM 1942 C CA . THR A 1 253 ? 18.542 -46.170 -30.348 1.00 53.94 253 THR A CA 1
ATOM 1943 C C . THR A 1 253 ? 17.852 -46.250 -28.982 1.00 53.94 253 THR A C 1
ATOM 1945 O O . THR A 1 253 ? 16.751 -46.779 -28.918 1.00 53.94 253 THR A O 1
ATOM 1948 N N . THR A 1 254 ? 18.367 -45.669 -27.894 1.00 58.00 254 THR A N 1
ATOM 1949 C CA . THR A 1 254 ? 17.861 -46.012 -26.539 1.00 58.00 254 THR A CA 1
ATOM 1950 C C . THR A 1 254 ? 17.157 -44.906 -25.748 1.00 58.00 254 THR A C 1
ATOM 1952 O O . THR A 1 254 ? 16.819 -45.107 -24.582 1.00 58.00 254 THR A O 1
ATOM 1955 N N . THR A 1 255 ? 16.860 -43.742 -26.335 1.00 54.47 255 THR A N 1
ATOM 1956 C CA . THR A 1 255 ? 16.146 -42.685 -25.585 1.00 54.47 255 THR A CA 1
ATOM 1957 C C . THR A 1 255 ? 14.634 -42.918 -25.498 1.00 54.47 255 THR A C 1
ATOM 1959 O O . THR A 1 255 ? 14.010 -42.427 -24.564 1.00 54.47 255 THR A O 1
ATOM 1962 N N . ARG A 1 256 ? 14.038 -43.694 -26.416 1.00 56.41 256 ARG A N 1
ATOM 1963 C CA . ARG A 1 256 ? 12.586 -43.953 -26.426 1.00 56.41 256 ARG A CA 1
ATOM 1964 C C . ARG A 1 256 ? 12.157 -44.924 -25.315 1.00 56.41 256 ARG A C 1
ATOM 1966 O O . ARG A 1 256 ? 11.239 -44.603 -24.567 1.00 56.41 256 ARG A O 1
ATOM 1973 N N . ASP A 1 257 ? 12.922 -45.992 -25.091 1.00 58.38 257 ASP A N 1
ATOM 1974 C CA . ASP A 1 257 ? 12.650 -46.986 -24.036 1.00 58.38 257 ASP A CA 1
ATOM 1975 C C . ASP A 1 257 ? 12.732 -46.423 -22.610 1.00 58.38 257 ASP A C 1
ATOM 1977 O O . ASP A 1 257 ? 12.166 -46.987 -21.671 1.00 58.38 257 ASP A O 1
ATOM 1981 N N . ARG A 1 258 ? 13.448 -45.308 -22.409 1.00 58.03 258 ARG A N 1
ATOM 1982 C CA . ARG A 1 258 ? 13.623 -44.723 -21.073 1.00 58.03 258 ARG A CA 1
ATOM 1983 C C . ARG A 1 258 ? 12.414 -43.910 -20.614 1.00 58.03 258 ARG A C 1
ATOM 1985 O O . ARG A 1 258 ? 12.195 -43.807 -19.410 1.00 58.03 258 ARG A O 1
ATOM 1992 N N . TYR A 1 259 ? 11.639 -43.356 -21.547 1.00 61.00 259 TYR A N 1
ATOM 1993 C CA . TYR A 1 259 ? 10.419 -42.616 -21.217 1.00 61.00 259 TYR A CA 1
ATOM 1994 C C . TYR A 1 259 ? 9.214 -43.541 -21.017 1.00 61.00 259 TYR A C 1
ATOM 1996 O O . TYR A 1 259 ? 8.389 -43.253 -20.155 1.00 61.00 259 TYR A O 1
ATOM 2004 N N . GLU A 1 260 ? 9.148 -44.683 -21.709 1.00 60.81 260 GLU A N 1
ATOM 2005 C CA . GLU A 1 260 ? 8.058 -45.654 -21.511 1.00 60.81 260 GLU A CA 1
ATOM 2006 C C . GLU A 1 260 ? 8.134 -46.349 -20.139 1.00 60.81 260 GLU A C 1
ATOM 2008 O O . GLU A 1 260 ? 7.122 -46.440 -19.449 1.00 60.81 260 GLU A O 1
ATOM 2013 N N . ARG A 1 261 ? 9.331 -46.690 -19.633 1.00 59.16 261 ARG A N 1
ATOM 2014 C CA . ARG A 1 261 ? 9.454 -47.295 -18.285 1.00 59.16 261 ARG A CA 1
ATOM 2015 C C . ARG A 1 261 ? 9.148 -46.347 -17.122 1.00 59.16 261 ARG A C 1
ATOM 2017 O O . ARG A 1 261 ? 8.843 -46.808 -16.027 1.00 59.16 261 ARG A O 1
ATOM 2024 N N . LEU A 1 262 ? 9.237 -45.031 -17.326 1.00 57.53 262 LEU A N 1
ATOM 2025 C CA . LEU A 1 262 ? 8.862 -44.049 -16.298 1.00 57.53 262 LEU A CA 1
ATOM 2026 C C . LEU A 1 262 ? 7.353 -43.765 -16.278 1.00 57.53 262 LEU A C 1
ATOM 2028 O O . LEU A 1 262 ? 6.853 -43.288 -15.260 1.00 57.53 262 LEU A O 1
ATOM 2032 N N . ALA A 1 263 ? 6.634 -44.072 -17.361 1.00 58.72 263 ALA A N 1
ATOM 2033 C CA . ALA A 1 263 ? 5.179 -43.962 -17.408 1.00 58.72 263 ALA A CA 1
ATOM 2034 C C . ALA A 1 263 ? 4.488 -45.146 -16.705 1.00 58.72 263 ALA A C 1
ATOM 2036 O O . ALA A 1 263 ? 3.488 -44.937 -16.025 1.00 58.72 263 ALA A O 1
ATOM 2037 N N . GLU A 1 264 ? 5.053 -46.357 -16.776 1.00 56.62 264 GLU A N 1
ATOM 2038 C CA . GLU A 1 264 ? 4.489 -47.537 -16.096 1.00 56.62 264 GLU A CA 1
ATOM 2039 C C . GLU A 1 264 ? 4.723 -47.535 -14.575 1.00 56.62 264 GLU A C 1
ATOM 2041 O O . GLU A 1 264 ? 3.881 -48.004 -13.818 1.00 56.62 264 GLU A O 1
ATOM 2046 N N . ALA A 1 265 ? 5.804 -46.922 -14.082 1.00 55.31 265 ALA A N 1
ATOM 2047 C CA . ALA A 1 265 ? 6.108 -46.888 -12.645 1.00 55.31 265 ALA A CA 1
ATOM 2048 C C . ALA A 1 265 ? 5.227 -45.921 -11.817 1.00 55.31 265 ALA A C 1
ATOM 2050 O O . ALA A 1 265 ? 5.430 -45.790 -10.609 1.00 55.31 265 ALA A O 1
ATOM 2051 N N . LYS A 1 266 ? 4.279 -45.211 -12.444 1.00 51.78 266 LYS A N 1
ATOM 2052 C CA . LYS A 1 266 ? 3.430 -44.203 -11.783 1.00 51.78 266 LYS A CA 1
ATOM 2053 C C . LYS A 1 266 ? 1.960 -44.622 -11.622 1.00 51.78 266 LYS A C 1
ATOM 2055 O O . LYS A 1 266 ? 1.176 -43.805 -11.154 1.00 51.78 266 LYS A O 1
ATOM 2060 N N . GLY A 1 267 ? 1.610 -45.858 -11.995 1.00 49.72 267 GLY A N 1
ATOM 2061 C CA . GLY A 1 267 ? 0.231 -46.370 -11.989 1.00 49.72 267 GLY A CA 1
ATOM 2062 C C . GLY A 1 267 ? -0.274 -47.003 -10.684 1.00 49.72 267 GLY A C 1
ATOM 2063 O O . GLY A 1 267 ? -1.479 -47.122 -10.534 1.00 49.72 267 GLY A O 1
ATOM 2064 N N . ASP A 1 268 ? 0.594 -47.352 -9.727 1.00 53.06 268 ASP A N 1
ATOM 2065 C CA . ASP A 1 268 ? 0.211 -48.170 -8.553 1.00 53.06 268 ASP A CA 1
ATOM 2066 C C . ASP A 1 268 ? 0.223 -47.396 -7.222 1.00 53.06 268 ASP A C 1
ATOM 2068 O O . ASP A 1 268 ? 0.759 -47.860 -6.213 1.00 53.06 268 ASP A O 1
ATOM 2072 N N . ARG A 1 269 ? -0.298 -46.164 -7.188 1.00 52.34 269 ARG A N 1
ATOM 2073 C CA . ARG A 1 269 ? -0.306 -45.388 -5.935 1.00 52.34 269 ARG A CA 1
ATOM 2074 C C . ARG A 1 269 ? -1.582 -44.590 -5.680 1.00 52.34 269 ARG A C 1
ATOM 2076 O O . ARG A 1 269 ? -1.500 -43.479 -5.173 1.00 52.34 269 ARG A O 1
ATOM 2083 N N . ASP A 1 270 ? -2.722 -45.193 -5.987 1.00 53.25 270 ASP A N 1
ATOM 2084 C CA . ASP A 1 270 ? -4.022 -44.841 -5.413 1.00 53.25 270 ASP A CA 1
ATOM 2085 C C . ASP A 1 270 ? -4.615 -46.099 -4.758 1.00 53.25 270 ASP A C 1
ATOM 2087 O O . ASP A 1 270 ? -4.282 -47.210 -5.155 1.00 53.25 270 ASP A O 1
ATOM 2091 N N . ASP A 1 271 ? -5.447 -45.902 -3.736 1.00 53.72 271 ASP A N 1
ATOM 2092 C CA . ASP A 1 271 ? -6.123 -46.910 -2.899 1.00 53.72 271 ASP A CA 1
ATOM 2093 C C . ASP A 1 271 ? -5.349 -47.405 -1.669 1.00 53.72 271 ASP A C 1
ATOM 2095 O O . ASP A 1 271 ? -4.943 -48.561 -1.598 1.00 53.72 271 ASP A O 1
ATOM 2099 N N . SER A 1 272 ? -5.179 -46.537 -0.659 1.00 53.47 272 SER A N 1
ATOM 2100 C CA . SER A 1 272 ? -5.250 -46.890 0.781 1.00 53.47 272 SER A CA 1
ATOM 2101 C C . SER A 1 272 ? -5.006 -45.660 1.669 1.00 53.47 272 SER A C 1
ATOM 2103 O O . SER A 1 272 ? -3.924 -45.501 2.238 1.00 53.47 272 SER A O 1
ATOM 2105 N N . ARG A 1 273 ? -5.999 -44.776 1.821 1.00 44.59 273 ARG A N 1
ATOM 2106 C CA . ARG A 1 273 ? -6.089 -43.940 3.034 1.00 44.59 273 ARG A CA 1
ATOM 2107 C C . ARG A 1 273 ? -7.527 -43.516 3.318 1.00 44.59 273 ARG A C 1
ATOM 2109 O O . ARG A 1 273 ? -7.872 -42.340 3.286 1.00 44.59 273 ARG A O 1
ATOM 2116 N N . GLU A 1 274 ? -8.361 -44.513 3.588 1.00 46.12 274 GLU A N 1
ATOM 2117 C CA . GLU A 1 274 ? -9.552 -44.311 4.406 1.00 46.12 274 GLU A CA 1
ATOM 2118 C C . GLU A 1 274 ? -9.143 -44.117 5.876 1.00 46.12 274 GLU A C 1
ATOM 2120 O O . GLU A 1 274 ? -8.249 -44.794 6.377 1.00 46.12 274 GLU A O 1
ATOM 2125 N N . ALA A 1 275 ? -9.845 -43.185 6.523 1.00 51.34 275 ALA A N 1
ATOM 2126 C CA . ALA A 1 275 ? -10.187 -43.153 7.943 1.00 51.34 275 ALA A CA 1
ATOM 2127 C C . ALA A 1 275 ? -9.056 -43.255 8.987 1.00 51.34 275 ALA A C 1
ATOM 2129 O O . ALA A 1 275 ? -8.803 -44.314 9.544 1.00 51.34 275 ALA A O 1
ATOM 2130 N N . GLU A 1 276 ? -8.530 -42.101 9.405 1.00 44.22 276 GLU A N 1
ATOM 2131 C CA . GLU A 1 276 ? -8.138 -41.895 10.808 1.00 44.22 276 GLU A CA 1
ATOM 2132 C C . GLU A 1 276 ? -8.577 -40.490 11.249 1.00 44.22 276 GLU A C 1
ATOM 2134 O O . GLU A 1 276 ? -7.904 -39.480 11.054 1.00 44.22 276 GLU A O 1
ATOM 2139 N N . SER A 1 277 ? -9.800 -40.450 11.782 1.00 48.22 277 SER A N 1
ATOM 2140 C CA . SER A 1 277 ? -10.352 -39.379 12.607 1.00 48.22 277 SER A CA 1
ATOM 2141 C C . SER A 1 277 ? -9.628 -39.417 13.952 1.00 48.22 277 SER A C 1
ATOM 2143 O O . SER A 1 277 ? -10.146 -39.973 14.919 1.00 48.22 277 SER A O 1
ATOM 2145 N N . ASP A 1 278 ? -8.411 -38.880 13.997 1.00 42.38 278 ASP A N 1
ATOM 2146 C CA . ASP A 1 278 ? -7.629 -38.802 15.226 1.00 42.38 278 ASP A CA 1
ATOM 2147 C C . ASP A 1 278 ? -7.997 -37.520 15.985 1.00 42.38 278 ASP A C 1
ATOM 2149 O O . ASP A 1 278 ? -7.497 -36.418 15.734 1.00 42.38 278 ASP A O 1
ATOM 2153 N N . SER A 1 279 ? -8.965 -37.668 16.888 1.00 48.00 279 SER A N 1
ATOM 2154 C CA . SER A 1 279 ? -9.304 -36.700 17.923 1.00 48.00 279 SER A CA 1
ATOM 2155 C C . SER A 1 279 ? -8.107 -36.535 18.858 1.00 48.00 279 SER A C 1
ATOM 2157 O O . SER A 1 279 ? -7.973 -37.246 19.854 1.00 48.00 279 SER A O 1
ATOM 2159 N N . SER A 1 280 ? -7.228 -35.590 18.532 1.00 44.56 280 SER A N 1
ATOM 2160 C CA . SER A 1 280 ? -6.176 -35.161 19.449 1.00 44.56 280 SER A CA 1
ATOM 2161 C C . SER A 1 280 ? -6.817 -34.554 20.705 1.00 44.56 280 SER A C 1
ATOM 2163 O O . SER A 1 280 ? -7.671 -33.671 20.579 1.00 44.56 280 SER A O 1
ATOM 2165 N N . PRO A 1 281 ? -6.441 -35.003 21.914 1.00 45.44 281 PRO A N 1
ATOM 2166 C CA . PRO A 1 281 ? -6.959 -34.434 23.146 1.00 45.44 281 PRO A CA 1
ATOM 2167 C C . PRO A 1 281 ? -6.514 -32.975 23.248 1.00 45.44 281 PRO A C 1
ATOM 2169 O O . PRO A 1 281 ? -5.344 -32.656 23.020 1.00 45.44 281 PRO A O 1
ATOM 2172 N N . LEU A 1 282 ? -7.463 -32.098 23.593 1.00 44.94 282 LEU A N 1
ATOM 2173 C CA . LEU A 1 282 ? -7.186 -30.734 24.023 1.00 44.94 282 LEU A CA 1
ATOM 2174 C C . LEU A 1 282 ? -6.007 -30.760 25.000 1.00 44.94 282 LEU A C 1
ATOM 2176 O O . LEU A 1 282 ? -6.096 -31.317 26.093 1.00 44.94 282 LEU A O 1
ATOM 2180 N N . ASN A 1 283 ? -4.904 -30.138 24.598 1.00 46.88 283 ASN A N 1
ATOM 2181 C CA . ASN A 1 283 ? -3.802 -29.827 25.487 1.00 46.88 283 ASN A CA 1
ATOM 2182 C C . ASN A 1 283 ? -4.257 -28.675 26.392 1.00 46.88 283 ASN A C 1
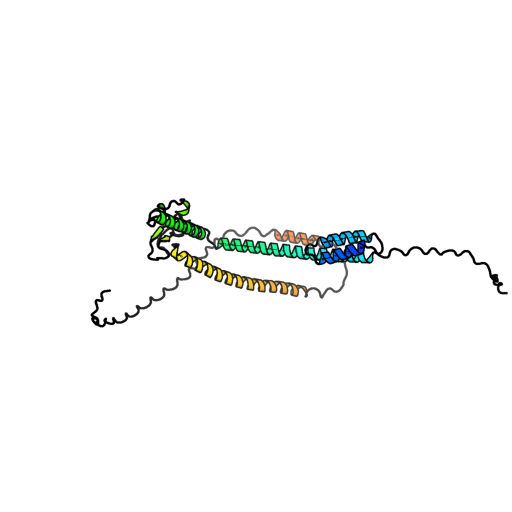ATOM 2184 O O . ASN A 1 283 ? -3.970 -27.507 26.132 1.00 46.88 283 ASN A O 1
ATOM 2188 N N . THR A 1 284 ? -5.040 -28.999 27.420 1.00 47.25 284 THR A N 1
ATOM 2189 C CA . THR A 1 284 ? -5.333 -28.088 28.522 1.00 47.25 284 THR A CA 1
ATOM 2190 C C . THR A 1 284 ? -4.042 -27.896 29.301 1.00 47.25 284 THR A C 1
ATOM 2192 O O . THR A 1 284 ? -3.706 -28.679 30.192 1.00 47.25 284 THR A O 1
ATOM 2195 N N . LYS A 1 285 ? -3.293 -26.853 28.938 1.00 61.38 285 LYS A N 1
ATOM 2196 C CA . LYS A 1 285 ? -2.290 -26.269 29.823 1.00 61.38 285 LYS A CA 1
ATOM 2197 C C . LYS A 1 285 ? -2.995 -26.004 31.167 1.00 61.38 285 LYS A C 1
ATOM 2199 O O . LYS A 1 285 ? -4.038 -25.350 31.143 1.00 61.38 285 LYS A O 1
ATOM 2204 N N . PRO A 1 286 ? -2.502 -26.538 32.299 1.00 59.91 286 PRO A N 1
ATOM 2205 C CA . PRO A 1 286 ? -3.090 -26.264 33.604 1.00 59.91 286 PRO A CA 1
ATOM 2206 C C . PRO A 1 286 ? -3.179 -24.753 33.794 1.00 59.91 286 PRO A C 1
ATOM 2208 O O . PRO A 1 286 ? -2.212 -24.044 33.489 1.00 59.91 286 PRO A O 1
ATOM 2211 N N . ALA A 1 287 ? -4.343 -24.274 34.234 1.00 63.88 287 ALA A N 1
ATOM 2212 C CA . ALA A 1 287 ? -4.512 -22.884 34.620 1.00 63.88 287 ALA A CA 1
ATOM 2213 C C . ALA A 1 287 ? -3.397 -22.513 35.618 1.00 63.88 287 ALA A C 1
ATOM 2215 O O . ALA A 1 287 ? -3.088 -23.335 36.489 1.00 63.88 287 ALA A O 1
ATOM 2216 N N . PRO A 1 288 ? -2.747 -21.346 35.463 1.00 69.94 288 PRO A N 1
ATOM 2217 C CA . PRO A 1 288 ? -1.787 -20.878 36.448 1.00 69.94 288 PRO A CA 1
ATOM 2218 C C . PRO A 1 288 ? -2.472 -20.848 37.816 1.00 69.94 288 PRO A C 1
ATOM 2220 O O . PRO A 1 288 ? -3.595 -20.365 37.953 1.00 69.94 288 PRO A O 1
ATOM 2223 N N . GLU A 1 289 ? -1.805 -21.457 38.790 1.00 74.19 289 GLU A N 1
ATOM 2224 C CA . GLU A 1 289 ? -2.212 -21.476 40.189 1.00 74.19 289 GLU A CA 1
ATOM 2225 C C . GLU A 1 289 ? -2.442 -20.021 40.639 1.00 74.19 289 GLU A C 1
ATOM 2227 O O . GLU A 1 289 ? -1.600 -19.173 40.324 1.00 74.19 289 GLU A O 1
ATOM 2232 N N . PRO A 1 290 ? -3.584 -19.698 41.277 1.00 71.44 290 PRO A N 1
ATOM 2233 C CA . PRO A 1 290 ? -3.897 -18.327 41.659 1.00 71.44 290 PRO A CA 1
ATOM 2234 C C . PRO A 1 290 ? -2.781 -17.788 42.553 1.00 71.44 290 PRO A C 1
ATOM 2236 O O . PRO A 1 290 ? -2.409 -18.425 43.543 1.00 71.44 290 PRO A O 1
ATOM 2239 N N . GLU A 1 291 ? -2.222 -16.639 42.170 1.00 74.12 291 GLU A N 1
ATOM 2240 C CA . GLU A 1 291 ? -1.229 -15.951 42.987 1.00 74.12 291 GLU A CA 1
ATOM 2241 C C . GLU A 1 291 ? -1.823 -15.689 44.381 1.00 74.12 291 GLU A C 1
ATOM 2243 O O . GLU A 1 291 ? -2.998 -15.325 44.485 1.00 74.12 291 GLU A O 1
ATOM 2248 N N . PRO A 1 292 ? -1.051 -15.920 45.459 1.00 73.38 292 PRO A N 1
ATOM 2249 C CA . PRO A 1 292 ? -1.530 -15.699 46.814 1.00 73.38 292 PRO A CA 1
ATOM 2250 C C . PRO A 1 292 ? -1.968 -14.242 46.966 1.00 73.38 292 PRO A C 1
ATOM 2252 O O . PRO A 1 292 ? -1.205 -13.328 46.647 1.00 73.38 292 PRO A O 1
ATOM 2255 N N . GLU A 1 293 ? -3.202 -14.051 47.441 1.00 71.12 293 GLU A N 1
ATOM 2256 C CA . GLU A 1 293 ? -3.768 -12.733 47.717 1.00 71.12 293 GLU A CA 1
ATOM 2257 C C . GLU A 1 293 ? -2.776 -11.903 48.549 1.00 71.12 293 GLU A C 1
ATOM 2259 O O . GLU A 1 293 ? -2.243 -12.406 49.547 1.00 71.12 293 GLU A O 1
ATOM 2264 N N . PRO A 1 294 ? -2.488 -10.652 48.147 1.00 72.19 294 PRO A N 1
ATOM 2265 C CA . PRO A 1 294 ? -1.595 -9.792 48.903 1.00 72.19 294 PRO A CA 1
ATOM 2266 C C . PRO A 1 294 ? -2.165 -9.579 50.307 1.00 72.19 294 PRO A C 1
ATOM 2268 O O . PRO A 1 294 ? -3.319 -9.175 50.465 1.00 72.19 294 PRO A O 1
ATOM 2271 N N . GLU A 1 295 ? -1.345 -9.863 51.325 1.00 72.00 295 GLU A N 1
ATOM 2272 C CA . GLU A 1 295 ? -1.683 -9.597 52.723 1.00 72.00 295 GLU A CA 1
ATOM 2273 C C . GLU A 1 295 ? -2.179 -8.148 52.877 1.00 72.00 295 GLU A C 1
ATOM 2275 O O . GLU A 1 295 ? -1.568 -7.230 52.314 1.00 72.00 295 GLU A O 1
ATOM 2280 N N . PRO A 1 296 ? -3.272 -7.919 53.629 1.00 68.81 296 PRO A N 1
ATOM 2281 C CA . PRO A 1 296 ? -3.822 -6.587 53.815 1.00 68.81 296 PRO A CA 1
ATOM 2282 C C . PRO A 1 296 ? -2.757 -5.680 54.431 1.00 68.81 296 PRO A C 1
ATOM 2284 O O . PRO A 1 296 ? -2.233 -5.947 55.516 1.00 68.81 296 PRO A O 1
ATOM 2287 N N . ALA A 1 297 ? -2.428 -4.611 53.706 1.00 65.38 297 ALA A N 1
ATOM 2288 C CA . ALA A 1 297 ? -1.526 -3.576 54.173 1.00 65.38 297 ALA A CA 1
ATOM 2289 C C . ALA A 1 297 ? -2.032 -3.043 55.519 1.00 65.38 297 ALA A C 1
ATOM 2291 O O . ALA A 1 297 ? -3.189 -2.640 55.638 1.00 65.38 297 ALA A O 1
ATOM 2292 N N . ALA A 1 298 ? -1.158 -3.078 56.525 1.00 65.81 298 ALA A N 1
ATOM 2293 C CA . ALA A 1 298 ? -1.433 -2.556 57.852 1.00 65.81 298 ALA A CA 1
ATOM 2294 C C . ALA A 1 298 ? -1.956 -1.114 57.758 1.00 65.81 298 ALA A C 1
ATOM 2296 O O . ALA A 1 298 ? -1.327 -0.257 57.131 1.00 65.81 298 ALA A O 1
ATOM 2297 N N . GLU A 1 299 ? -3.115 -0.883 58.375 1.00 61.47 299 GLU A N 1
ATOM 2298 C CA . GLU A 1 299 ? -3.744 0.428 58.495 1.00 61.47 299 GLU A CA 1
ATOM 2299 C C . GLU A 1 299 ? -2.746 1.429 59.108 1.00 61.47 299 GLU A C 1
ATOM 2301 O O . GLU A 1 299 ? -2.156 1.143 60.155 1.00 61.47 299 GLU A O 1
ATOM 2306 N N . PRO A 1 300 ? -2.506 2.588 58.472 1.00 62.66 300 PRO A N 1
ATOM 2307 C CA . PRO A 1 300 ? -1.712 3.640 59.080 1.00 62.66 300 PRO A CA 1
ATOM 2308 C C . PRO A 1 300 ? -2.489 4.262 60.245 1.00 62.66 300 PRO A C 1
ATOM 2310 O O . PRO A 1 300 ? -3.629 4.694 60.077 1.00 62.66 300 PRO A O 1
ATOM 2313 N N . ASP A 1 301 ? -1.837 4.312 61.409 1.00 61.81 301 ASP A N 1
ATOM 2314 C CA . ASP A 1 301 ? -2.348 4.906 62.642 1.00 61.81 301 ASP A CA 1
ATOM 2315 C C . ASP A 1 301 ? -2.983 6.287 62.408 1.00 61.81 301 ASP A C 1
ATOM 2317 O O . ASP A 1 301 ? -2.384 7.213 61.850 1.00 61.81 301 ASP A O 1
ATOM 2321 N N . GLU A 1 302 ? -4.216 6.401 62.890 1.00 58.78 302 GLU A N 1
ATOM 2322 C CA . GLU A 1 302 ? -5.073 7.577 62.913 1.00 58.78 302 GLU A CA 1
ATOM 2323 C C . GLU A 1 302 ? -4.400 8.718 63.704 1.00 58.78 302 GLU A C 1
ATOM 2325 O O . GLU A 1 302 ? -4.411 8.766 64.936 1.00 58.78 302 GLU A O 1
ATOM 2330 N N . VAL A 1 303 ? -3.768 9.657 62.993 1.00 64.44 303 VAL A N 1
ATOM 2331 C CA . VAL A 1 303 ? -3.224 10.884 63.591 1.00 64.44 303 VAL A CA 1
ATOM 2332 C C . VAL A 1 303 ? -4.379 11.843 63.874 1.00 64.44 303 VAL A C 1
ATOM 2334 O O . VAL A 1 303 ? -4.999 12.389 62.962 1.00 64.44 303 VAL A O 1
ATOM 2337 N N . ALA A 1 304 ? -4.653 12.044 65.162 1.00 65.38 304 ALA A N 1
ATOM 2338 C CA . ALA A 1 304 ? -5.666 12.959 65.674 1.00 65.38 304 ALA A CA 1
ATOM 2339 C C . ALA A 1 304 ? -5.500 14.398 65.126 1.00 65.38 304 ALA A C 1
ATOM 2341 O O . ALA A 1 304 ? -4.376 14.908 65.078 1.00 65.38 304 ALA A O 1
ATOM 2342 N N . PRO A 1 305 ? -6.597 15.090 64.762 1.00 61.19 305 PRO A N 1
ATOM 2343 C CA . PRO A 1 305 ? -6.536 16.471 64.304 1.00 61.19 305 PRO A CA 1
ATOM 2344 C C . PRO A 1 305 ? -6.262 17.430 65.468 1.00 61.19 305 PRO A C 1
ATOM 2346 O O . PRO A 1 305 ? -7.023 17.512 66.435 1.00 61.19 305 PRO A O 1
ATOM 2349 N N . ASP A 1 306 ? -5.161 18.166 65.336 1.00 58.97 306 ASP A N 1
ATOM 2350 C CA . ASP A 1 306 ? -4.734 19.210 66.258 1.00 58.97 306 ASP A CA 1
ATOM 2351 C C . ASP A 1 306 ? -5.667 20.430 66.165 1.00 58.97 306 ASP A C 1
ATOM 2353 O O . ASP A 1 306 ? -6.141 20.819 65.092 1.00 58.97 306 ASP A O 1
ATOM 2357 N N . ALA A 1 307 ? -5.976 20.997 67.325 1.00 55.84 307 ALA A N 1
ATOM 2358 C CA . ALA A 1 307 ? -7.026 21.985 67.510 1.00 55.84 307 ALA A CA 1
ATOM 2359 C C . ALA A 1 307 ? -6.724 23.338 66.836 1.00 55.84 307 ALA A C 1
ATOM 2361 O O . ALA A 1 307 ? -5.597 23.829 66.800 1.00 55.84 307 ALA A O 1
ATOM 2362 N N . ALA A 1 308 ? -7.794 23.966 66.350 1.00 53.50 308 ALA A N 1
ATOM 2363 C CA . ALA A 1 308 ? -7.827 25.273 65.704 1.00 53.50 308 ALA A CA 1
ATOM 2364 C C . ALA A 1 308 ? -7.247 26.426 66.549 1.00 53.50 308 ALA A C 1
ATOM 2366 O O . ALA A 1 308 ? -7.441 26.459 67.766 1.00 53.50 308 ALA A O 1
ATOM 2367 N N . PRO A 1 309 ? -6.727 27.486 65.901 1.00 59.69 309 PRO A N 1
ATOM 2368 C CA . PRO A 1 309 ? -6.774 28.829 66.447 1.00 59.69 309 PRO A CA 1
ATOM 2369 C C . PRO A 1 309 ? -7.903 29.636 65.791 1.00 59.69 309 PRO A C 1
ATOM 2371 O O . PRO A 1 309 ? -7.910 29.918 64.592 1.00 59.69 309 PRO A O 1
ATOM 2374 N N . THR A 1 310 ? -8.854 30.035 66.627 1.00 57.94 310 THR A N 1
ATOM 2375 C CA . THR A 1 310 ? -9.866 31.064 66.388 1.00 57.94 310 THR A CA 1
ATOM 2376 C C . THR A 1 310 ? -9.176 32.380 66.009 1.00 57.94 310 THR A C 1
ATOM 2378 O O . THR A 1 310 ? -8.566 33.038 66.850 1.00 57.94 310 THR A O 1
ATOM 2381 N N . GLY A 1 311 ? -9.245 32.744 64.727 1.00 55.34 311 GLY A N 1
ATOM 2382 C CA . GLY A 1 311 ? -8.752 34.005 64.177 1.00 55.34 311 GLY A CA 1
ATOM 2383 C C . GLY A 1 311 ? -9.909 34.947 63.883 1.00 55.34 311 GLY A C 1
ATOM 2384 O O . GLY A 1 311 ? -10.649 34.770 62.921 1.00 55.34 311 GLY A O 1
ATOM 2385 N N . ASP A 1 312 ? -10.060 35.912 64.771 1.00 55.88 312 ASP A N 1
ATOM 2386 C CA . ASP A 1 312 ? -11.078 36.945 64.810 1.00 55.88 312 ASP A CA 1
ATOM 2387 C C . ASP A 1 312 ? -10.711 38.120 63.862 1.00 55.88 312 ASP A C 1
ATOM 2389 O O . ASP A 1 312 ? -9.551 38.295 63.489 1.00 55.88 312 ASP A O 1
ATOM 2393 N N . ILE A 1 313 ? -11.686 39.001 63.606 1.00 52.22 313 ILE A N 1
ATOM 2394 C CA . ILE A 1 313 ? -11.547 40.402 63.133 1.00 52.22 313 ILE A CA 1
ATOM 2395 C C . ILE A 1 313 ? -11.214 40.678 61.634 1.00 52.22 313 ILE A C 1
ATOM 2397 O O . ILE A 1 313 ? -10.104 40.488 61.158 1.00 52.22 313 ILE A O 1
ATOM 2401 N N . VAL A 1 314 ? -12.146 41.299 60.891 1.00 56.38 314 VAL A N 1
ATOM 2402 C CA . VAL A 1 314 ? -12.215 42.761 60.607 1.00 56.38 314 VAL A CA 1
ATOM 2403 C C . VAL A 1 314 ? -13.206 43.031 59.467 1.00 56.38 314 VAL A C 1
ATOM 2405 O O . VAL A 1 314 ? -13.015 42.698 58.302 1.00 56.38 314 VAL A O 1
ATOM 2408 N N . ARG A 1 315 ? -14.254 43.753 59.851 1.00 56.38 315 ARG A N 1
ATOM 2409 C CA . ARG A 1 315 ? -15.203 44.498 59.027 1.00 56.38 315 ARG A CA 1
ATOM 2410 C C . ARG A 1 315 ? -14.485 45.719 58.433 1.00 56.38 315 ARG A C 1
ATOM 2412 O O . ARG A 1 315 ? -13.979 46.534 59.199 1.00 56.38 315 ARG A O 1
ATOM 2419 N N . SER A 1 316 ? -14.496 45.897 57.115 1.00 55.50 316 SER A N 1
ATOM 2420 C CA . SER A 1 316 ? -14.112 47.161 56.472 1.00 55.50 316 SER A CA 1
ATOM 2421 C C . SER A 1 316 ? -15.139 47.520 55.410 1.00 55.50 316 SER A C 1
ATOM 2423 O O . SER A 1 316 ? -15.327 46.792 54.442 1.00 55.50 316 SER A O 1
ATOM 2425 N N . GLN A 1 317 ? -15.819 48.639 55.644 1.00 58.06 317 GLN A N 1
ATOM 2426 C CA . GLN A 1 317 ? -16.628 49.355 54.667 1.00 58.06 317 GLN A CA 1
ATOM 2427 C C . GLN A 1 317 ? -15.746 49.980 53.578 1.00 58.06 317 GLN A C 1
ATOM 2429 O O . GLN A 1 317 ? -14.589 50.315 53.837 1.00 58.06 317 GLN A O 1
ATOM 2434 N N . GLY A 1 318 ? -16.343 50.183 52.405 1.00 58.81 318 GLY A N 1
ATOM 2435 C CA . GLY A 1 318 ? -15.807 50.917 51.262 1.00 58.81 318 GLY A CA 1
ATOM 2436 C C . GLY A 1 318 ? -16.670 50.663 50.045 1.00 58.81 318 GLY A C 1
ATOM 2437 O O . GLY A 1 318 ? -16.388 49.660 49.363 1.00 58.81 318 GLY A O 1
#

Foldseek 3Di:
DDDDDDDPDDDDDDPPPPPPDDDPPDQDDVLLQVLLVQLVVLLPDLPLVSLVVSLVSLVVSCVDPPNPSSVNSNVSSVVSNVVSVVVVVVCVVVVVVVVVVVVVVVVVVCVLPDVQVVLLLVLQVVLLVQQVVVCVVPVDGDQASVSGPDDPSSQAGPCGAGWHWDADPDPVDRIKIWDCANVRDPPDPRIDIPVCVVVVVVVSVVVVVVVVVVVVVVVVVVVVVVVVVVVVVVVVVVPPPPDDDDDDDDDPPPPVVVVVVVVVVPPPPDDDDPDDPDPDDPPPPDDPDDDPDPDPDDDDDDDDDDDDDDDDDDDDDD

Secondary structure (DSSP, 8-state):
-PPPPP--------------PPPPPP---HHHHHHHHHHHHHHHSTTSHHHHHHHHHHHHHTTSS--HHHHHHHHHHHHHHHHHHHHHHHHHHHHHHHHHHHHHHHHHHHHHS-HHHHHHHHHHHHHHHHHHHHHHHHSS--SSGGGS---GGGTB-TTSPBPEEEE-S-SS-SEEEEE-TTTT-TTSTT-EEGGGHHHHHHHHHHHHHHHHHHHHHHHHHHHHHHHHHHHHHHHHTTTSSS------------SHHHHHHHHHTTSS--S-------------PPPPPPPPPPPPPPPPP--PPPPPP---------

Sequence (318 aa):
MPPAHPVYAGGMPGPIYAVAYPPPAATWNGLAIFGFCLSLVGLFIPTGIVSLLGLLISLVALTKPPRGFAIFGVLLGLLGTLFWFAIMITLLVTGMLGAIAFLIAMAVFFVFVQPETLAVTSDMMNILIASAEHEKKHGTLPESVDDLELERMHQIDPWGMPYRLVLTDDPDLPLDIISAGPDSEFDTDDDIRLSRIEEYLRFSFEQFGDRMETFGKRMEVFEESSIFKVKRARVGNAAFCTDAGVAASPDRTTTRDRYERLAEAKGDRDDSREAESDSSPLNTKPAPEPEPEPEPAAEPDEVAPDAAPTGDIVRSQG

pLDDT: mean 79.73, std 17.36, range [42.38, 98.31]

Radius of gyration: 46.8 Å; chains: 1; bounding box: 107×99×150 Å